Protein AF-A0A7W1LZW3-F1 (afdb_monomer)

Solvent-accessible surface area (backbone atoms only — not comparable to full-atom values): 15305 Å² total; per-residue (Å²): 140,83,90,81,88,80,92,74,74,80,67,67,74,65,64,71,73,65,79,75,77,81,84,86,81,82,88,84,88,84,83,82,86,86,91,77,93,79,87,89,79,96,73,80,98,74,78,74,63,64,59,56,55,51,49,52,51,50,55,50,52,51,52,52,51,51,38,53,50,48,37,59,55,31,70,75,45,87,52,31,47,63,23,13,51,48,15,29,54,31,14,61,71,34,38,92,80,39,50,71,60,16,56,53,33,36,54,51,14,44,56,29,11,58,51,30,34,54,55,47,40,73,76,39,87,89,52,90,61,51,65,47,43,51,56,36,39,55,55,40,19,67,74,36,52,71,58,22,50,52,52,51,50,52,53,52,50,54,52,48,60,50,43,72,73,68,59,98,75,77,85,77,76,86,52,98,58,57,72,67,53,71,68,56,44,51,43,44,53,52,19,50,53,29,43,77,70,68,32,50,68,40,16,49,58,55,41,51,69,53,38,81,79,45,77,31,72,68,59,49,54,47,37,57,58,39,34,79,81,34,47,70,60,21,54,50,54,51,51,52,33,53,55,43,50,73,69,41,91,78,57,49,72,69,55,60,75,73,108

Sequence (259 aa):
MNQSPRSKRSILLLALAALFFLLALAPHHLAAQQQQRGRNGTAQRRPAMGNKDAEKKARRAEAIALLRETAARARSFDDLFYRARIQALAADALWSYDEADARSIFRRAWEAATASDKAEQEEVVGTTITEARDEVLVKAAARDTRMGEVFLKDLLAAEVDEEESASQTQRARPTPWRSLGAADAERLNFAYDLLKNNESNSAAQMASPLVNRGVSADLIAFIIRLREQNPAAADKLYSLLLAQARTDLSADANSVLLL

pLDDT: mean 77.76, std 20.16, range [38.66, 98.38]

Mean predicted aligned error: 14.49 Å

Nearest PDB structures (foldseek):
  2d2s-assembly1_A  TM=2.787E-01  e=1.356E+00  Saccharomyces cerevisiae
  5grs-assembly1_G  TM=2.998E-01  e=3.101E+00  Schizosaccharomyces pombe 972h-
  6lyr-assembly1_D  TM=2.307E-01  e=2.954E+00  Escherichia coli K-12
  6yue-assembly1_A-2  TM=2.304E-01  e=9.500E+00  Escherichia coli K-12

Radius of gyration: 28.48 Å; Cα contacts (8 Å, |Δi|>4): 209; chains: 1; bounding box: 81×33×94 Å

Secondary structure (DSSP, 8-state):
--------SSSSSSSSSSSSSSSS-----------------------SHHHHHHHHHHHHHHHHHHHHHHHHHHTT-S-HHHHHHHHHHHHHHHTTT-HHHHHHHHHHHHHHHHHHHHHHHHHSTT----HHHHHHHHHHHHH-HHHHHHHHHHHHHHHHHHHHHH-S-------SS-PPPHHHHHHHHHHHHHHHTT-HHHHHHHHGGGGGG---HHHHHHHHHHHHH-HHHHHHHHHHHHHHHHH-TT--HHHHHT-

Structure (mmCIF, N/CA/C/O backbone):
data_AF-A0A7W1LZW3-F1
#
_entry.id   AF-A0A7W1LZW3-F1
#
loop_
_atom_site.group_PDB
_atom_site.id
_atom_site.type_symbol
_atom_site.label_atom_id
_atom_site.label_alt_id
_atom_site.label_comp_id
_atom_site.label_asym_id
_atom_site.label_entity_id
_atom_site.label_seq_id
_atom_site.pdbx_PDB_ins_code
_atom_site.Cartn_x
_atom_site.Cartn_y
_atom_site.Cartn_z
_atom_site.occupancy
_atom_site.B_iso_or_equiv
_atom_site.auth_seq_id
_atom_site.auth_comp_id
_atom_site.auth_asym_id
_atom_site.auth_atom_id
_atom_site.pdbx_PDB_model_num
ATOM 1 N N . MET A 1 1 ? -53.307 23.381 -18.332 1.00 38.66 1 MET A N 1
ATOM 2 C CA . MET A 1 1 ? -52.950 21.966 -18.593 1.00 38.66 1 MET A CA 1
ATOM 3 C C . MET A 1 1 ? -51.452 21.949 -18.863 1.00 38.66 1 MET A C 1
ATOM 5 O O . MET A 1 1 ? -51.049 22.682 -19.745 1.00 38.66 1 MET A O 1
ATOM 9 N N . ASN A 1 2 ? -50.539 21.302 -18.145 1.00 40.88 2 ASN A N 1
ATOM 10 C CA . ASN A 1 2 ? -50.560 20.379 -17.013 1.00 40.88 2 ASN A CA 1
ATOM 11 C C . ASN A 1 2 ? -49.311 20.691 -16.167 1.00 40.88 2 ASN A C 1
ATOM 13 O O . ASN A 1 2 ? -48.213 20.764 -16.711 1.00 40.88 2 ASN A O 1
ATOM 17 N N . GLN A 1 3 ? -49.479 20.877 -14.856 1.00 40.00 3 GLN A N 1
ATOM 18 C CA . GLN A 1 3 ? -48.372 20.897 -13.895 1.00 40.00 3 GLN A CA 1
ATOM 19 C C . GLN A 1 3 ? -48.036 19.453 -13.497 1.00 40.00 3 GLN A C 1
ATOM 21 O O . GLN A 1 3 ? -48.950 18.663 -13.265 1.00 40.00 3 GLN A O 1
ATOM 26 N N . SER A 1 4 ? -46.744 19.128 -13.395 1.00 46.19 4 SER A N 1
ATOM 27 C CA . SER A 1 4 ? -46.234 17.844 -12.887 1.00 46.19 4 SER A CA 1
ATOM 28 C C . SER A 1 4 ? -45.539 18.044 -11.518 1.00 46.19 4 SER A C 1
ATOM 30 O O . SER A 1 4 ? -44.991 19.125 -11.281 1.00 46.19 4 SER A O 1
ATOM 32 N N . PRO A 1 5 ? -45.599 17.066 -10.588 1.00 53.81 5 PRO A N 1
ATOM 33 C CA . PRO A 1 5 ? -45.414 17.250 -9.141 1.00 53.81 5 PRO A CA 1
ATOM 34 C C . PRO A 1 5 ? -43.937 17.166 -8.704 1.00 53.81 5 PRO A C 1
ATOM 36 O O . PRO A 1 5 ? -43.187 16.308 -9.150 1.00 53.81 5 PRO A O 1
ATOM 39 N N . ARG A 1 6 ? -43.437 18.113 -7.903 1.00 42.97 6 ARG A N 1
ATOM 40 C CA . ARG A 1 6 ? -43.490 18.180 -6.423 1.00 42.97 6 ARG A CA 1
ATOM 41 C C . ARG A 1 6 ? -42.742 17.068 -5.662 1.00 42.97 6 ARG A C 1
ATOM 43 O O . ARG A 1 6 ? -43.271 16.005 -5.360 1.00 42.97 6 ARG A O 1
ATOM 50 N N . SER A 1 7 ? -41.539 17.444 -5.220 1.00 56.06 7 SER A N 1
ATOM 51 C CA . SER A 1 7 ? -41.224 17.665 -3.795 1.00 56.06 7 SER A CA 1
ATOM 52 C C . SER A 1 7 ? -41.550 16.528 -2.813 1.00 56.06 7 SER A C 1
ATOM 54 O O . SER A 1 7 ? -42.484 16.638 -2.018 1.00 56.06 7 SER A O 1
ATOM 56 N N . LYS A 1 8 ? -40.732 15.469 -2.783 1.00 49.47 8 LYS A N 1
ATOM 57 C CA . LYS A 1 8 ? -40.745 14.515 -1.650 1.00 49.47 8 LYS A CA 1
ATOM 58 C C . LYS A 1 8 ? -39.381 14.098 -1.094 1.00 49.47 8 LYS A C 1
ATOM 60 O O . LYS A 1 8 ? -39.352 13.394 -0.095 1.00 49.47 8 LYS A O 1
ATOM 65 N N . ARG A 1 9 ? -38.252 14.546 -1.656 1.00 49.59 9 ARG A N 1
ATOM 66 C CA . ARG A 1 9 ? -36.922 14.122 -1.163 1.00 49.59 9 ARG A CA 1
ATOM 67 C C . ARG A 1 9 ? -36.263 15.094 -0.177 1.00 49.59 9 ARG A C 1
ATOM 69 O O . ARG A 1 9 ? -35.470 14.666 0.648 1.00 49.59 9 ARG A O 1
ATOM 76 N N . SER A 1 10 ? -36.668 16.363 -0.159 1.00 49.31 10 SER A N 1
ATOM 77 C CA . SER A 1 10 ? -36.056 17.386 0.711 1.00 49.31 10 SER A CA 1
ATOM 78 C C . SER A 1 10 ? -36.678 17.499 2.111 1.00 49.31 10 SER A C 1
ATOM 80 O O . SER A 1 10 ? -36.188 18.270 2.925 1.00 49.31 10 SER A O 1
ATOM 82 N N . ILE A 1 11 ? -37.743 16.743 2.411 1.00 48.91 11 ILE A N 1
ATOM 83 C CA . ILE A 1 11 ? -38.440 16.789 3.715 1.00 48.91 11 ILE A CA 1
ATOM 84 C C . ILE A 1 11 ? -37.996 15.640 4.645 1.00 48.91 11 ILE A C 1
ATOM 86 O O . ILE A 1 11 ? -38.184 15.717 5.854 1.00 48.91 11 ILE A O 1
ATOM 90 N N . LEU A 1 12 ? -37.311 14.614 4.126 1.00 46.53 12 LEU A N 1
ATOM 91 C CA . LEU A 1 12 ? -36.772 13.514 4.943 1.00 46.53 12 LEU A CA 1
ATOM 92 C C . LEU A 1 12 ? -35.409 13.825 5.589 1.00 46.53 12 LEU A C 1
ATOM 94 O O . LEU A 1 12 ? -35.048 13.187 6.572 1.00 46.53 12 LEU A O 1
ATOM 98 N N . LEU A 1 13 ? -34.689 14.846 5.113 1.00 44.62 13 LEU A N 1
ATOM 99 C CA . LEU A 1 13 ? -33.387 15.257 5.663 1.00 44.62 13 LEU A CA 1
ATOM 100 C C . LEU A 1 13 ? -33.478 16.285 6.807 1.00 44.62 13 LEU A C 1
ATOM 102 O O . LEU A 1 13 ? -32.468 16.594 7.427 1.00 44.62 13 LEU A O 1
ATOM 106 N N . LEU A 1 14 ? -34.678 16.776 7.139 1.00 46.78 14 LEU A N 1
ATOM 107 C CA . LEU A 1 14 ? -34.893 17.744 8.228 1.00 46.78 14 LEU A CA 1
ATOM 108 C C . LEU A 1 14 ? -35.517 17.133 9.496 1.00 46.78 14 LEU A C 1
ATOM 110 O O . LEU A 1 14 ? -35.612 17.811 10.514 1.00 46.78 14 LEU A O 1
ATOM 114 N N . ALA A 1 15 ? -35.893 15.849 9.470 1.00 46.28 15 ALA A N 1
ATOM 115 C CA . ALA A 1 15 ? -36.520 15.161 10.604 1.00 46.28 15 ALA A CA 1
ATOM 116 C C . ALA A 1 15 ? -35.540 14.352 11.479 1.00 46.28 15 ALA A C 1
ATOM 118 O O . ALA A 1 15 ? -35.902 13.964 12.586 1.00 46.28 15 ALA A O 1
ATOM 119 N N . LEU A 1 16 ? -34.294 14.128 11.038 1.00 44.69 16 LEU A N 1
ATOM 120 C CA . LEU A 1 16 ? -33.294 13.374 11.817 1.00 44.69 16 LEU A CA 1
ATOM 121 C C . LEU A 1 16 ? -32.343 14.267 12.637 1.00 44.69 16 LEU A C 1
ATOM 123 O O . LEU A 1 16 ? -31.689 13.788 13.557 1.00 44.69 16 LEU A O 1
ATOM 127 N N . ALA A 1 17 ? -32.321 15.577 12.370 1.00 43.84 17 ALA A N 1
ATOM 128 C CA . ALA A 1 17 ? -31.545 16.562 13.133 1.00 43.84 17 ALA A CA 1
ATOM 129 C C . ALA A 1 17 ? -32.281 17.101 14.382 1.00 43.84 17 ALA A C 1
ATOM 131 O O . ALA A 1 17 ? -31.680 17.789 15.203 1.00 43.84 17 ALA A O 1
ATOM 132 N N . ALA A 1 18 ? -33.565 16.766 14.566 1.00 45.50 18 ALA A N 1
ATOM 133 C CA . ALA A 1 18 ? -34.377 17.209 15.706 1.00 45.50 18 ALA A CA 1
ATOM 134 C C . ALA A 1 18 ? -34.427 16.201 16.878 1.00 45.50 18 ALA A C 1
ATOM 136 O O . ALA A 1 18 ? -34.923 16.539 17.949 1.00 45.50 18 ALA A O 1
ATOM 137 N N . LEU A 1 19 ? -33.867 14.992 16.721 1.00 42.94 19 LEU A N 1
ATOM 138 C CA . LEU A 1 19 ? -33.796 13.974 17.786 1.00 42.94 19 LEU A CA 1
ATOM 139 C C . LEU A 1 19 ? -32.443 13.960 18.527 1.00 42.94 19 LEU A C 1
ATOM 141 O O . LEU A 1 19 ? -32.138 13.018 19.248 1.00 42.94 19 LEU A O 1
ATOM 145 N N . PHE A 1 20 ? -31.626 15.005 18.365 1.00 45.97 20 PHE A N 1
ATOM 146 C CA . PHE A 1 20 ? -30.370 15.188 19.110 1.00 45.97 20 PHE A CA 1
ATOM 147 C C . PHE A 1 20 ? -30.411 16.377 20.088 1.00 45.97 20 PHE A C 1
ATOM 149 O O . PHE A 1 20 ? -29.426 16.651 20.765 1.00 45.97 20 PHE A O 1
ATOM 156 N N . PHE A 1 21 ? -31.557 17.064 20.208 1.00 43.38 21 PHE A N 1
ATOM 157 C CA . PHE A 1 21 ? -31.701 18.282 21.023 1.00 43.38 21 PHE A CA 1
ATOM 158 C C . PHE A 1 21 ? -32.604 18.130 22.266 1.00 43.38 21 PHE A C 1
ATOM 160 O O . PHE A 1 21 ? -32.945 19.121 22.903 1.00 43.38 21 PHE A O 1
ATOM 167 N N . LEU A 1 22 ? -32.990 16.907 22.652 1.00 40.59 22 LEU A N 1
ATOM 168 C CA . LEU A 1 22 ? -33.955 16.672 23.744 1.00 40.59 22 LEU A CA 1
ATOM 169 C C . LEU A 1 22 ? -33.506 15.656 24.813 1.00 40.59 22 LEU A C 1
ATOM 171 O O . LEU A 1 22 ? -34.340 15.098 25.517 1.00 40.59 22 LEU A O 1
ATOM 175 N N . LEU A 1 23 ? -32.194 15.453 24.992 1.00 42.28 23 LEU A N 1
ATOM 176 C CA . LEU A 1 23 ? -31.644 14.656 26.107 1.00 42.28 23 LEU A CA 1
ATOM 177 C C . LEU A 1 23 ? -30.582 15.398 26.944 1.00 42.28 23 LEU A C 1
ATOM 179 O O . LEU A 1 23 ? -29.699 14.784 27.533 1.00 42.28 23 LEU A O 1
ATOM 183 N N . ALA A 1 24 ? -30.676 16.729 27.022 1.00 43.78 24 ALA A N 1
ATOM 184 C CA . ALA A 1 24 ? -29.769 17.572 27.810 1.00 43.78 24 ALA A CA 1
ATOM 185 C C . ALA A 1 24 ? -30.465 18.342 28.952 1.00 43.78 24 ALA A C 1
ATOM 187 O O . ALA A 1 24 ? -30.006 19.411 29.344 1.00 43.78 24 ALA A O 1
ATOM 188 N N . LEU A 1 25 ? -31.564 17.815 29.508 1.00 49.41 25 LEU A N 1
ATOM 189 C CA . LEU A 1 25 ? -32.158 18.334 30.745 1.00 49.41 25 LEU A CA 1
ATOM 190 C C . LEU A 1 25 ? -32.663 17.201 31.650 1.00 49.41 25 LEU A C 1
ATOM 192 O O . LEU A 1 25 ? -33.794 16.749 31.517 1.00 49.41 25 LEU A O 1
ATOM 196 N N . ALA A 1 26 ? -31.844 16.810 32.628 1.00 42.31 26 ALA A N 1
ATOM 197 C CA . ALA A 1 26 ? -32.331 16.338 33.924 1.00 42.31 26 ALA A CA 1
ATOM 198 C C . ALA A 1 26 ? -31.266 16.595 35.016 1.00 42.31 26 ALA A C 1
ATOM 200 O O . ALA A 1 26 ? -30.162 16.053 34.932 1.00 42.31 26 ALA A O 1
ATOM 201 N N . PRO A 1 27 ? -31.567 17.422 36.036 1.00 50.91 27 PRO A N 1
ATOM 202 C CA . PRO A 1 27 ? -30.693 17.687 37.171 1.00 50.91 27 PRO A CA 1
ATOM 203 C C . PRO A 1 27 ? -30.993 16.701 38.307 1.00 50.91 27 PRO A C 1
ATOM 205 O O . PRO A 1 27 ? -32.137 16.600 38.745 1.00 50.91 27 PRO A O 1
ATOM 208 N N . HIS A 1 28 ? -29.986 16.012 38.846 1.00 49.84 28 HIS A N 1
ATOM 209 C CA . HIS A 1 28 ? -30.104 15.291 40.121 1.00 49.84 28 HIS A CA 1
ATOM 210 C C . HIS A 1 28 ? -29.083 15.837 41.123 1.00 49.84 28 HIS A C 1
ATOM 212 O O . HIS A 1 28 ? -28.011 15.283 41.348 1.00 49.84 28 HIS A O 1
ATOM 218 N N . HIS A 1 29 ? -29.456 16.966 41.728 1.00 46.16 29 HIS A N 1
ATOM 219 C CA . HIS A 1 29 ? -29.037 17.330 43.076 1.00 46.16 29 HIS A CA 1
ATOM 220 C C . HIS A 1 29 ? -29.855 16.498 44.067 1.00 46.16 29 HIS A C 1
ATOM 222 O O . HIS A 1 29 ? -31.069 16.660 44.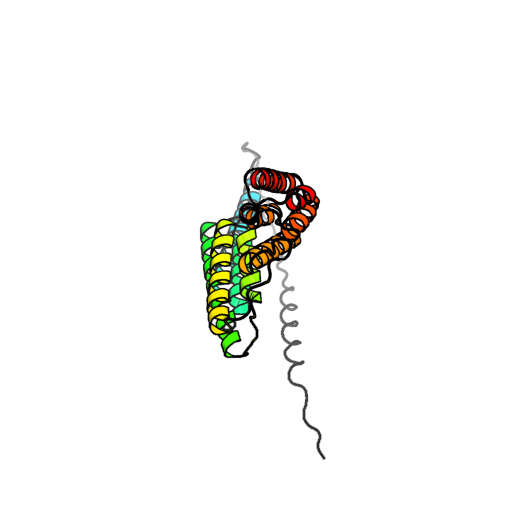082 1.00 46.16 29 HIS A O 1
ATOM 228 N N . LEU A 1 30 ? -29.211 15.658 44.886 1.00 44.22 30 LEU A N 1
ATOM 229 C CA . LEU A 1 30 ? -29.566 15.369 46.291 1.00 44.22 30 LEU A CA 1
ATOM 230 C C . LEU A 1 30 ? -28.736 14.187 46.814 1.00 44.22 30 LEU A C 1
ATOM 232 O O . LEU A 1 30 ? -29.075 13.029 46.607 1.00 44.22 30 LEU A O 1
ATOM 236 N N . ALA A 1 31 ? -27.674 14.494 47.554 1.00 47.22 31 ALA A N 1
ATOM 237 C CA . ALA A 1 31 ? -27.217 13.664 48.666 1.00 47.22 31 ALA A CA 1
ATOM 238 C C . ALA A 1 31 ? -26.450 14.566 49.636 1.00 47.22 31 ALA A C 1
ATOM 240 O O . ALA A 1 31 ? -25.283 14.902 49.440 1.00 47.22 31 ALA A O 1
ATOM 241 N N . ALA A 1 32 ? -27.173 15.023 50.654 1.00 46.88 32 ALA A N 1
ATOM 242 C CA . ALA A 1 32 ? -26.625 15.711 51.802 1.00 46.88 32 ALA A CA 1
ATOM 243 C C . ALA A 1 32 ? -25.920 14.713 52.739 1.00 46.88 32 ALA A C 1
ATOM 245 O O . ALA A 1 32 ? -26.427 13.630 53.003 1.00 46.88 32 ALA A O 1
ATOM 246 N N . GLN A 1 33 ? -24.787 15.167 53.278 1.00 50.44 33 GLN A N 1
ATOM 247 C CA . GLN A 1 33 ? -24.375 15.002 54.672 1.00 50.44 33 GLN A CA 1
ATOM 248 C C . GLN A 1 33 ? -24.164 13.575 55.213 1.00 50.44 33 GLN A C 1
ATOM 250 O O . GLN A 1 33 ? -25.058 12.979 55.800 1.00 50.44 33 GLN A O 1
ATOM 255 N N . GLN A 1 34 ? -22.894 13.158 55.287 1.00 52.84 34 GLN A N 1
ATOM 256 C CA . GLN A 1 34 ? -22.404 12.650 56.570 1.00 52.84 34 GLN A CA 1
ATOM 257 C C . GLN A 1 34 ? -20.912 12.914 56.781 1.00 52.84 34 GLN A C 1
ATOM 259 O O . GLN A 1 34 ? -20.024 12.401 56.110 1.00 52.84 34 GLN A O 1
ATOM 264 N N . GLN A 1 35 ? -20.675 13.770 57.764 1.00 54.00 35 GLN A N 1
ATOM 265 C CA . GLN A 1 35 ? -19.401 14.106 58.358 1.00 54.00 35 GLN A CA 1
ATOM 266 C C . GLN A 1 35 ? -19.026 13.012 59.359 1.00 54.00 35 GLN A C 1
ATOM 268 O O . GLN A 1 35 ? -19.677 12.891 60.393 1.00 54.00 35 GLN A O 1
ATOM 273 N N . GLN A 1 36 ? -17.942 12.278 59.114 1.00 51.84 36 GLN A N 1
ATOM 274 C CA . GLN A 1 36 ? -17.197 11.628 60.190 1.00 51.84 36 GLN A CA 1
ATOM 275 C C . GLN A 1 36 ? -15.700 11.887 60.031 1.00 51.84 36 GLN A C 1
ATOM 277 O O . GLN A 1 36 ? -15.011 11.356 59.165 1.00 51.84 36 GLN A O 1
ATOM 282 N N . ARG A 1 37 ? -15.217 12.756 60.924 1.00 48.88 37 ARG A N 1
ATOM 283 C CA . ARG A 1 37 ? -13.819 12.853 61.328 1.00 48.88 37 ARG A CA 1
ATOM 284 C C . ARG A 1 37 ? -13.407 11.518 61.951 1.00 48.88 37 ARG A C 1
ATOM 286 O O . ARG A 1 37 ? -13.931 11.151 62.996 1.00 48.88 37 ARG A O 1
ATOM 293 N N . GLY A 1 38 ? -12.415 10.866 61.359 1.00 46.59 38 GLY A N 1
ATOM 294 C CA . GLY A 1 38 ? -11.644 9.784 61.963 1.00 46.59 38 GLY A CA 1
ATOM 295 C C . GLY A 1 38 ? -10.195 9.930 61.519 1.00 46.59 38 GLY A C 1
ATOM 296 O O . GLY A 1 38 ? -9.886 9.821 60.338 1.00 46.59 38 GLY A O 1
ATOM 297 N N . ARG A 1 39 ? -9.329 10.299 62.460 1.00 53.97 39 ARG A N 1
ATOM 298 C CA . ARG A 1 39 ? -7.913 10.624 62.274 1.00 53.97 39 ARG A CA 1
ATOM 299 C C . ARG A 1 39 ? -7.079 9.372 62.581 1.00 53.97 39 ARG A C 1
ATOM 301 O O . ARG A 1 39 ? -7.391 8.678 63.540 1.00 53.97 39 ARG A O 1
ATOM 308 N N . ASN A 1 40 ? -5.974 9.226 61.846 1.00 48.25 40 ASN A N 1
ATOM 309 C CA . ASN A 1 40 ? -4.789 8.377 62.072 1.00 48.25 40 ASN A CA 1
ATOM 310 C C . ASN A 1 40 ? -4.727 7.038 61.318 1.00 48.25 40 ASN A C 1
ATOM 312 O O . ASN A 1 40 ? -5.475 6.107 61.579 1.00 48.25 40 ASN A O 1
ATOM 316 N N . GLY A 1 41 ? -3.730 6.952 60.432 1.00 48.12 41 GLY A N 1
ATOM 317 C CA . GLY A 1 41 ? -3.318 5.739 59.732 1.00 48.12 41 GLY A CA 1
ATOM 318 C C . GLY A 1 41 ? -2.423 6.080 58.544 1.00 48.12 41 GLY A C 1
ATOM 319 O O . GLY A 1 41 ? -2.899 6.271 57.432 1.00 48.12 41 GLY A O 1
ATOM 320 N N . THR A 1 42 ? -1.125 6.233 58.791 1.00 56.41 42 THR A N 1
ATOM 321 C CA . THR A 1 42 ? -0.067 6.383 57.783 1.00 56.41 42 THR A CA 1
ATOM 322 C C . THR A 1 42 ? -0.078 5.228 56.776 1.00 56.41 42 THR A C 1
ATOM 324 O O . THR A 1 42 ? 0.242 4.106 57.156 1.00 56.41 42 THR A O 1
ATOM 327 N N . ALA A 1 43 ? -0.371 5.502 55.501 1.00 53.50 43 ALA A N 1
ATOM 328 C CA . ALA A 1 43 ? -0.007 4.638 54.375 1.00 53.50 43 ALA A CA 1
ATOM 329 C C . ALA A 1 43 ? -0.032 5.411 53.042 1.00 53.50 43 ALA A C 1
ATOM 331 O O . ALA A 1 43 ? -1.005 6.085 52.711 1.00 53.50 43 ALA A O 1
ATOM 332 N N . GLN A 1 44 ? 1.076 5.310 52.305 1.00 60.19 44 GLN A N 1
ATOM 333 C CA . GLN A 1 44 ? 1.251 5.524 50.864 1.00 60.19 44 GLN A CA 1
ATOM 334 C C . GLN A 1 44 ? 0.293 6.497 50.137 1.00 60.19 44 GLN A C 1
ATOM 336 O O . GLN A 1 44 ? -0.712 6.119 49.535 1.00 60.19 44 GLN A O 1
ATOM 341 N N . ARG A 1 45 ? 0.720 7.757 49.994 1.00 53.97 45 ARG A N 1
ATOM 342 C CA . ARG A 1 45 ? 0.263 8.617 48.890 1.00 53.97 45 ARG A CA 1
ATOM 343 C C . ARG A 1 45 ? 0.956 8.196 47.588 1.00 53.97 45 ARG A C 1
ATOM 345 O O . ARG A 1 45 ? 1.974 8.760 47.208 1.00 53.97 45 ARG A O 1
ATOM 352 N N . ARG A 1 46 ? 0.389 7.205 46.901 1.00 65.31 46 ARG A N 1
ATOM 353 C CA . ARG A 1 46 ? 0.458 7.025 45.436 1.00 65.31 46 ARG A CA 1
ATOM 354 C C . ARG A 1 46 ? -0.660 6.051 45.039 1.00 65.31 46 ARG A C 1
ATOM 356 O O . ARG A 1 46 ? -0.491 4.855 45.243 1.00 65.31 46 ARG A O 1
ATOM 363 N N . PRO A 1 47 ? -1.816 6.552 44.550 1.00 52.12 47 PRO A N 1
ATOM 364 C CA . PRO A 1 47 ? -2.290 6.082 43.242 1.00 52.12 47 PRO A CA 1
ATOM 365 C C . PRO A 1 47 ? -3.212 7.107 42.538 1.00 52.12 47 PRO A C 1
ATOM 367 O O . PRO A 1 47 ? -4.427 6.962 42.533 1.00 52.12 47 PRO A O 1
ATOM 370 N N . ALA A 1 48 ? -2.664 8.160 41.924 1.00 56.47 48 ALA A N 1
ATOM 371 C CA . ALA A 1 48 ? -3.450 9.017 41.016 1.00 56.47 48 ALA A CA 1
ATOM 372 C C . ALA A 1 48 ? -3.122 8.769 39.530 1.00 56.47 48 ALA A C 1
ATOM 374 O O . ALA A 1 48 ? -3.959 9.017 38.667 1.00 56.47 48 ALA A O 1
ATOM 375 N N . MET A 1 49 ? -1.929 8.242 39.221 1.00 57.25 49 MET A N 1
ATOM 376 C CA . MET A 1 49 ? -1.543 7.891 37.844 1.00 57.25 49 MET A CA 1
ATOM 377 C C . MET A 1 49 ? -2.186 6.581 37.370 1.00 57.25 49 MET A C 1
ATOM 379 O O . MET A 1 49 ? -2.701 6.536 36.259 1.00 57.25 49 MET A O 1
ATOM 383 N N . GLY A 1 50 ? -2.261 5.555 38.229 1.00 64.50 50 GLY A N 1
ATOM 384 C CA . GLY A 1 50 ? -2.764 4.230 37.837 1.00 64.50 50 GLY A CA 1
ATOM 385 C C . GLY A 1 50 ? -4.218 4.213 37.350 1.00 64.50 50 GLY A C 1
ATOM 386 O O . GLY A 1 50 ? -4.550 3.432 36.465 1.00 64.50 50 GLY A O 1
ATOM 387 N N . ASN A 1 51 ? -5.072 5.108 37.861 1.00 76.69 51 ASN A N 1
ATOM 388 C CA . ASN A 1 51 ? -6.471 5.182 37.430 1.00 76.69 51 ASN A CA 1
ATOM 389 C C . ASN A 1 51 ? -6.610 5.793 36.020 1.00 76.69 51 ASN A C 1
ATOM 391 O O . ASN A 1 51 ? -7.368 5.295 35.195 1.00 76.69 51 ASN A O 1
ATOM 395 N N . LYS A 1 52 ? -5.808 6.821 35.699 1.00 84.50 52 LYS A N 1
ATOM 396 C CA . LYS A 1 52 ? -5.832 7.464 34.373 1.00 84.50 52 LYS A CA 1
ATOM 397 C C . LYS A 1 52 ? -5.302 6.547 33.273 1.00 84.50 52 LYS A C 1
ATOM 399 O O . LYS A 1 52 ? -5.830 6.557 32.164 1.00 84.50 52 LYS A O 1
ATOM 404 N N . ASP A 1 53 ? -4.273 5.757 33.564 1.00 88.19 53 ASP A N 1
ATOM 405 C CA . ASP A 1 53 ? -3.718 4.816 32.587 1.00 88.19 53 ASP A CA 1
ATOM 406 C C . ASP A 1 53 ? -4.654 3.619 32.360 1.00 88.19 53 ASP A C 1
ATOM 408 O O . ASP A 1 53 ? -4.835 3.187 31.219 1.00 88.19 53 ASP A O 1
ATOM 412 N N . ALA A 1 54 ? -5.319 3.137 33.416 1.00 89.50 54 ALA A N 1
ATOM 413 C CA . ALA A 1 54 ? -6.355 2.112 33.304 1.00 89.50 54 ALA A CA 1
ATOM 414 C C . ALA A 1 54 ? -7.552 2.595 32.468 1.00 89.50 54 ALA A C 1
ATOM 416 O O . ALA A 1 54 ? -7.999 1.886 31.567 1.00 89.50 54 ALA A O 1
ATOM 417 N N . GLU A 1 55 ? -8.016 3.823 32.700 1.00 92.62 55 GLU A N 1
ATOM 418 C CA . GLU A 1 55 ? -9.105 4.430 31.933 1.00 92.62 55 GLU A CA 1
ATOM 419 C C . GLU A 1 55 ? -8.740 4.598 30.450 1.00 92.62 55 GLU A C 1
ATOM 421 O O . GLU A 1 55 ? -9.512 4.220 29.568 1.00 92.62 55 GLU A O 1
ATOM 426 N N . LYS A 1 56 ? -7.532 5.093 30.144 1.00 93.12 56 LYS A N 1
ATOM 427 C CA . LYS A 1 56 ? -7.038 5.185 28.759 1.00 93.12 56 LYS A CA 1
ATOM 428 C C . LYS A 1 56 ? -6.976 3.818 28.080 1.00 93.12 56 LYS A C 1
ATOM 430 O O . LYS A 1 56 ? -7.340 3.702 26.911 1.00 93.12 56 LYS A O 1
ATOM 435 N N . LYS A 1 57 ? -6.528 2.783 28.798 1.00 92.62 57 LYS A N 1
ATOM 436 C CA . LYS A 1 57 ? -6.479 1.411 28.278 1.00 92.62 57 LYS A CA 1
ATOM 437 C C . LYS A 1 57 ? -7.882 0.873 27.985 1.00 92.62 57 LYS A C 1
ATOM 439 O O . LYS A 1 57 ? -8.071 0.272 26.932 1.00 92.62 57 LYS A O 1
ATOM 444 N N . ALA A 1 58 ? -8.851 1.126 28.866 1.00 93.88 58 ALA A N 1
ATOM 445 C CA . ALA A 1 58 ? -10.243 0.731 28.663 1.00 93.88 58 ALA A CA 1
ATOM 446 C C . ALA A 1 58 ? -10.852 1.414 27.428 1.00 93.88 58 ALA A C 1
ATOM 448 O O . ALA A 1 58 ? -11.348 0.726 26.540 1.00 93.88 58 ALA A O 1
ATOM 449 N N . ARG A 1 59 ? -10.697 2.740 27.302 1.00 94.50 59 ARG A N 1
ATOM 450 C CA . ARG A 1 59 ? -11.165 3.500 26.127 1.00 94.50 59 ARG A CA 1
ATOM 451 C C . ARG A 1 59 ? -10.533 3.008 24.821 1.00 94.50 59 ARG A C 1
ATOM 453 O O . ARG A 1 59 ? -11.199 2.922 23.796 1.00 94.50 59 ARG A O 1
ATOM 460 N N . ARG A 1 60 ? -9.241 2.659 24.845 1.00 94.69 60 ARG A N 1
ATOM 461 C CA . ARG A 1 60 ? -8.536 2.101 23.677 1.00 94.69 60 ARG A CA 1
ATOM 462 C C . ARG A 1 60 ? -9.086 0.728 23.290 1.00 94.69 60 ARG A C 1
ATOM 464 O O . ARG A 1 60 ? -9.280 0.473 22.109 1.00 94.69 60 ARG A O 1
ATOM 471 N N . ALA A 1 61 ? -9.336 -0.141 24.269 1.00 95.88 61 ALA A N 1
ATOM 472 C CA . ALA A 1 61 ? -9.920 -1.456 24.021 1.00 95.88 61 ALA A CA 1
ATOM 473 C C . ALA A 1 61 ? -11.331 -1.346 23.419 1.00 95.88 61 ALA A C 1
ATOM 475 O O . ALA A 1 61 ? -11.647 -2.065 22.474 1.00 95.88 61 ALA A O 1
ATOM 476 N N . GLU A 1 62 ? -12.137 -0.406 23.914 1.00 97.12 62 GLU A N 1
ATOM 477 C CA . GLU A 1 62 ? -13.464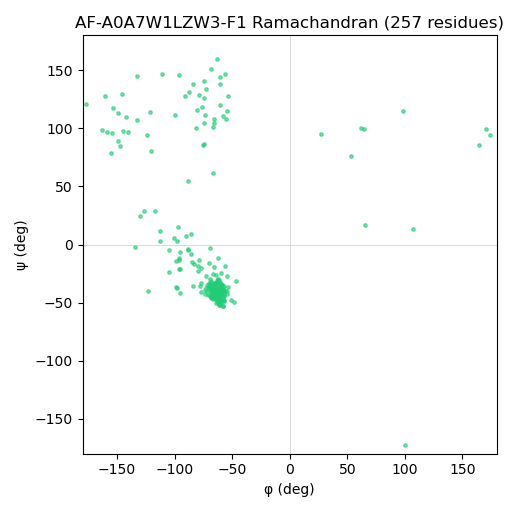 -0.098 23.376 1.00 97.12 62 GLU A CA 1
ATOM 478 C C . GLU A 1 62 ? -13.394 0.405 21.926 1.00 97.12 62 GLU A C 1
ATOM 480 O O . GLU A 1 62 ? -14.085 -0.124 21.059 1.00 97.12 62 GLU A O 1
ATOM 485 N N . ALA A 1 63 ? -12.498 1.350 21.624 1.00 96.88 63 ALA A N 1
ATOM 486 C CA . ALA A 1 63 ? -12.309 1.849 20.261 1.00 96.88 63 ALA A CA 1
ATOM 487 C C . ALA A 1 63 ? -11.872 0.742 19.282 1.00 96.88 63 ALA A C 1
ATOM 489 O O . ALA A 1 63 ? -12.379 0.667 18.165 1.00 96.88 63 ALA A O 1
ATOM 490 N N . ILE A 1 64 ? -10.970 -0.152 19.702 1.00 97.56 64 ILE A N 1
ATOM 491 C CA . ILE A 1 64 ? -10.550 -1.311 18.896 1.00 97.56 64 ILE A CA 1
ATOM 492 C C . ILE A 1 64 ? -11.736 -2.249 18.638 1.00 97.56 64 ILE A C 1
ATOM 494 O O . ILE A 1 64 ? -11.916 -2.718 17.514 1.00 97.56 64 ILE A O 1
ATOM 498 N N . ALA A 1 65 ? -12.561 -2.515 19.655 1.00 97.62 65 ALA A N 1
ATOM 499 C CA . ALA A 1 65 ? -13.760 -3.334 19.497 1.00 97.62 65 ALA A CA 1
ATOM 500 C C . ALA A 1 65 ? -14.746 -2.703 18.501 1.00 97.62 65 ALA A C 1
ATOM 502 O O . ALA A 1 65 ? -15.249 -3.402 17.621 1.00 97.62 65 ALA A O 1
ATOM 503 N N . LEU A 1 66 ? -14.942 -1.383 18.573 1.00 97.94 66 LEU A N 1
ATOM 504 C CA . LEU A 1 66 ? -15.803 -0.646 17.651 1.00 97.94 66 LEU A CA 1
ATOM 505 C C . LEU A 1 66 ? -15.284 -0.688 16.205 1.00 97.94 66 LEU A C 1
ATOM 507 O O . LEU A 1 66 ? -16.073 -0.864 15.277 1.00 97.94 66 LEU A O 1
ATOM 511 N N . LEU A 1 67 ? -13.970 -0.570 15.990 1.00 97.69 67 LEU A N 1
ATOM 512 C CA . LEU A 1 67 ? -13.369 -0.686 14.653 1.00 97.69 67 LEU A CA 1
ATOM 513 C C . LEU A 1 67 ? -13.575 -2.084 14.057 1.00 97.69 67 LEU A C 1
ATOM 515 O O . LEU A 1 67 ? -13.969 -2.208 12.897 1.00 97.69 67 LEU A O 1
ATOM 519 N N . ARG A 1 68 ? -13.377 -3.136 14.860 1.00 98.12 68 ARG A N 1
ATOM 520 C CA . ARG A 1 68 ? -13.637 -4.524 14.444 1.00 98.12 68 ARG A CA 1
ATOM 521 C C . ARG A 1 68 ? -15.103 -4.751 14.111 1.00 98.12 68 ARG A C 1
ATOM 523 O O . ARG A 1 68 ? -15.418 -5.367 13.094 1.00 98.12 68 ARG A O 1
ATOM 530 N N . GLU A 1 69 ? -16.001 -4.239 14.944 1.00 98.00 69 GLU A N 1
ATOM 531 C CA . GLU A 1 69 ? -17.436 -4.309 14.697 1.00 98.00 69 GLU A CA 1
ATOM 532 C C . GLU A 1 69 ? -17.822 -3.560 13.417 1.00 98.00 69 GLU A C 1
ATOM 534 O O . GLU A 1 69 ? -18.583 -4.084 12.607 1.00 98.00 69 GLU A O 1
ATOM 539 N N . THR A 1 70 ? -17.252 -2.378 13.187 1.00 98.00 70 THR A N 1
ATOM 540 C CA . THR A 1 70 ? -17.490 -1.587 11.972 1.00 98.00 70 THR A CA 1
ATOM 541 C C . THR A 1 70 ? -17.037 -2.351 10.728 1.00 98.00 70 THR A C 1
ATOM 543 O O . THR A 1 70 ? -17.821 -2.511 9.794 1.00 98.00 70 THR A O 1
ATOM 546 N N . ALA A 1 71 ? -15.825 -2.918 10.739 1.00 97.25 71 ALA A N 1
ATOM 547 C CA . ALA A 1 71 ? -15.334 -3.771 9.654 1.00 97.25 71 ALA A CA 1
ATOM 548 C C . ALA A 1 71 ? -16.215 -5.016 9.443 1.00 97.25 71 ALA A C 1
ATOM 550 O O . ALA A 1 71 ? -16.429 -5.463 8.312 1.00 97.25 71 ALA A O 1
ATOM 551 N N . ALA A 1 72 ? -16.742 -5.587 10.531 1.00 97.50 72 ALA A N 1
ATOM 552 C CA . ALA A 1 72 ? -17.628 -6.738 10.479 1.00 97.50 72 ALA A CA 1
ATOM 553 C C . ALA A 1 72 ? -18.996 -6.395 9.876 1.00 97.50 72 ALA A C 1
ATOM 555 O O . ALA A 1 72 ? -19.471 -7.182 9.057 1.00 97.50 72 ALA A O 1
ATOM 556 N N . ARG A 1 73 ? -19.591 -5.255 10.254 1.00 97.44 73 ARG A N 1
ATOM 557 C CA . ARG A 1 73 ? -20.878 -4.751 9.745 1.00 97.44 73 ARG A CA 1
ATOM 558 C C . ARG A 1 73 ? -20.786 -4.295 8.292 1.00 97.44 73 ARG A C 1
ATOM 560 O O . ARG A 1 73 ? -21.701 -4.570 7.533 1.00 97.44 73 ARG A O 1
ATOM 567 N N . ALA A 1 74 ? -19.670 -3.695 7.876 1.00 97.12 74 ALA A N 1
ATOM 568 C CA . ALA A 1 74 ? -19.459 -3.292 6.483 1.00 97.12 74 ALA A CA 1
ATOM 569 C C . ALA A 1 74 ? -19.645 -4.456 5.490 1.00 97.12 74 ALA A C 1
ATOM 571 O O . ALA A 1 74 ? -20.070 -4.242 4.362 1.00 97.12 74 ALA A O 1
ATOM 572 N N . ARG A 1 75 ? -19.411 -5.709 5.916 1.00 95.50 75 ARG A N 1
ATOM 573 C CA . ARG A 1 75 ? -19.642 -6.910 5.089 1.00 95.50 75 ARG A CA 1
ATOM 574 C C . ARG A 1 75 ? -21.082 -7.082 4.616 1.00 95.50 75 ARG A C 1
ATOM 576 O O . ARG A 1 75 ? -21.288 -7.771 3.626 1.00 95.50 75 ARG A O 1
ATOM 583 N N . SER A 1 76 ? -22.058 -6.519 5.324 1.00 96.00 76 SER A N 1
ATOM 584 C CA . SER A 1 76 ? -23.468 -6.617 4.945 1.00 96.00 76 SER A CA 1
ATOM 585 C C . SER A 1 76 ? -23.919 -5.486 4.021 1.00 96.00 76 SER A C 1
ATOM 587 O O . SER A 1 76 ? -25.116 -5.338 3.816 1.00 96.00 76 SER A O 1
ATOM 589 N N . PHE A 1 77 ? -23.009 -4.636 3.539 1.00 95.38 77 PHE A N 1
ATOM 590 C CA . PHE A 1 77 ? -23.362 -3.551 2.626 1.00 95.38 77 PHE A CA 1
ATOM 591 C C . PHE A 1 77 ? -23.535 -4.114 1.225 1.00 95.38 77 PHE A C 1
ATOM 593 O O . PHE A 1 77 ? -22.638 -4.810 0.756 1.00 95.38 77 PHE A O 1
ATOM 600 N N . ASP A 1 78 ? -24.660 -3.821 0.576 1.00 93.81 78 ASP A N 1
ATOM 601 C CA . ASP A 1 78 ? -24.935 -4.275 -0.793 1.00 93.81 78 ASP A CA 1
ATOM 602 C C . ASP A 1 78 ? -23.949 -3.657 -1.792 1.00 93.81 78 ASP A C 1
ATOM 604 O O . ASP A 1 78 ? -23.470 -4.333 -2.697 1.00 93.81 78 ASP A O 1
ATOM 608 N N . ASP A 1 79 ? -23.583 -2.398 -1.556 1.00 93.25 79 ASP A N 1
ATOM 609 C CA . ASP A 1 79 ? -22.573 -1.676 -2.319 1.00 93.25 79 ASP A CA 1
ATOM 610 C C . ASP A 1 79 ? -21.158 -2.182 -1.971 1.00 93.25 79 ASP A C 1
ATOM 612 O O . ASP A 1 79 ? -20.656 -2.013 -0.847 1.00 93.25 79 ASP A O 1
ATOM 616 N N . LEU A 1 80 ? -20.534 -2.847 -2.948 1.00 94.06 80 LEU A N 1
ATOM 617 C CA . LEU A 1 80 ? -19.218 -3.473 -2.821 1.00 94.06 80 LEU A CA 1
ATOM 618 C C . LEU A 1 80 ? -18.090 -2.442 -2.702 1.00 94.06 80 LEU A C 1
ATOM 620 O O . LEU A 1 80 ? -17.154 -2.663 -1.926 1.00 94.06 80 LEU A O 1
ATOM 624 N N . PHE A 1 81 ? -18.221 -1.295 -3.369 1.00 92.38 81 PHE A N 1
ATOM 625 C CA . PHE A 1 81 ? -17.277 -0.188 -3.279 1.00 92.38 81 PHE A CA 1
ATOM 626 C C . PHE A 1 81 ? -17.209 0.338 -1.837 1.00 92.38 81 PHE A C 1
ATOM 628 O O . PHE A 1 81 ? -16.137 0.372 -1.218 1.00 92.38 81 PHE A O 1
ATOM 635 N N . TYR A 1 82 ? -18.357 0.663 -1.228 1.00 94.38 82 TYR A N 1
ATOM 636 C CA . TYR A 1 82 ? -18.378 1.134 0.164 1.00 94.38 82 TYR A CA 1
ATOM 637 C C . TYR A 1 82 ? -17.943 0.057 1.160 1.00 94.38 82 TYR A C 1
ATOM 639 O O . TYR A 1 82 ? -17.292 0.376 2.164 1.00 94.38 82 TYR A O 1
ATOM 647 N N . ARG A 1 83 ? -18.269 -1.213 0.892 1.00 96.38 83 ARG A N 1
ATOM 648 C CA . ARG A 1 83 ? -17.803 -2.351 1.695 1.00 96.38 83 ARG A CA 1
ATOM 649 C C . ARG A 1 83 ? -16.276 -2.392 1.741 1.00 96.38 83 ARG A C 1
ATOM 651 O O . ARG A 1 83 ? -15.714 -2.410 2.839 1.00 96.38 83 ARG A O 1
ATOM 658 N N . ALA A 1 84 ? -15.619 -2.372 0.581 1.00 96.69 84 ALA A N 1
ATOM 659 C CA . ALA A 1 84 ? -14.163 -2.396 0.475 1.00 96.69 84 ALA A CA 1
ATOM 660 C C . ALA A 1 84 ? -13.531 -1.194 1.187 1.00 96.69 84 ALA A C 1
ATOM 662 O O . ALA A 1 84 ? -12.653 -1.350 2.042 1.00 96.69 84 ALA A O 1
ATOM 663 N N . ARG A 1 85 ? -14.054 0.006 0.918 1.00 96.00 85 ARG A N 1
ATOM 664 C CA . ARG A 1 85 ? -13.547 1.257 1.482 1.00 96.00 85 ARG A CA 1
ATOM 665 C C . ARG A 1 85 ? -13.587 1.289 3.007 1.00 96.00 85 ARG A C 1
ATOM 667 O O . ARG A 1 85 ? -12.587 1.606 3.655 1.00 96.00 85 ARG A O 1
ATOM 674 N N . ILE A 1 86 ? -14.724 0.942 3.610 1.00 97.56 86 ILE A N 1
ATOM 675 C CA . ILE A 1 86 ? -14.873 0.972 5.074 1.00 97.56 86 ILE A CA 1
ATOM 676 C C . ILE A 1 86 ? -13.997 -0.091 5.732 1.00 97.56 86 ILE A C 1
ATOM 678 O O . ILE A 1 86 ? -13.402 0.168 6.780 1.00 97.56 86 ILE A O 1
ATOM 682 N N . GLN A 1 87 ? -13.873 -1.268 5.117 1.00 97.81 87 GLN A N 1
ATOM 683 C CA . GLN A 1 87 ? -12.968 -2.301 5.609 1.00 97.81 87 GLN A CA 1
ATOM 684 C C . GLN A 1 87 ? -11.509 -1.843 5.561 1.00 97.81 87 GLN A C 1
ATOM 686 O O . GLN A 1 87 ? -10.805 -1.996 6.557 1.00 97.81 87 GLN A O 1
ATOM 691 N N . ALA A 1 88 ? -11.065 -1.224 4.467 1.00 97.50 88 ALA A N 1
ATOM 692 C CA . ALA A 1 88 ? -9.703 -0.712 4.355 1.00 97.50 88 ALA A CA 1
ATOM 693 C C . ALA A 1 88 ? -9.409 0.401 5.372 1.00 97.50 88 ALA A C 1
ATOM 695 O O . ALA A 1 88 ? -8.349 0.395 5.994 1.00 97.50 88 ALA A O 1
ATOM 696 N N . LEU A 1 89 ? -10.357 1.315 5.610 1.00 97.12 89 LEU A N 1
ATOM 697 C CA . LEU A 1 89 ? -10.221 2.355 6.638 1.00 97.12 89 LEU A CA 1
ATOM 698 C C . LEU A 1 89 ? -10.144 1.768 8.054 1.00 97.12 89 LEU A C 1
ATOM 700 O O . LEU A 1 89 ? -9.318 2.195 8.861 1.00 97.12 89 LEU A O 1
ATOM 704 N N . ALA A 1 90 ? -10.980 0.775 8.362 1.00 97.62 90 ALA A N 1
ATOM 705 C CA . ALA A 1 90 ? -10.939 0.103 9.655 1.00 97.62 90 ALA A CA 1
ATOM 706 C C . ALA A 1 90 ? -9.628 -0.677 9.850 1.00 97.62 90 ALA A C 1
ATOM 708 O O . ALA A 1 90 ? -9.048 -0.630 10.934 1.00 97.62 90 ALA A O 1
ATOM 709 N N . ALA A 1 91 ? -9.141 -1.355 8.807 1.00 97.94 91 ALA A N 1
ATOM 710 C CA . ALA A 1 91 ? -7.867 -2.069 8.824 1.00 97.94 91 ALA A CA 1
ATOM 711 C C . ALA A 1 91 ? -6.681 -1.121 9.047 1.00 97.94 91 ALA A C 1
ATOM 713 O O . ALA A 1 91 ? -5.840 -1.381 9.906 1.00 97.94 91 ALA A O 1
ATOM 714 N N . ASP A 1 92 ? -6.652 0.000 8.324 1.00 97.31 92 ASP A N 1
ATOM 715 C CA . ASP A 1 92 ? -5.621 1.029 8.453 1.00 97.31 92 ASP A CA 1
ATOM 716 C C . ASP A 1 92 ? -5.551 1.585 9.885 1.00 97.31 92 ASP A C 1
ATOM 718 O O . ASP A 1 92 ? -4.478 1.657 10.487 1.00 97.31 92 ASP A O 1
ATOM 722 N N . ALA A 1 93 ? -6.709 1.878 10.485 1.00 97.12 93 ALA A N 1
ATOM 723 C CA . ALA A 1 93 ? -6.792 2.333 11.870 1.00 97.12 93 ALA A CA 1
ATOM 724 C C . ALA A 1 93 ? -6.390 1.249 12.891 1.00 97.12 93 ALA A C 1
ATOM 726 O O . ALA A 1 93 ? -5.831 1.572 13.943 1.00 97.12 93 ALA A O 1
ATOM 727 N N . LEU A 1 94 ? -6.666 -0.029 12.608 1.00 97.31 94 LEU A N 1
ATOM 728 C CA . LEU A 1 94 ? -6.344 -1.157 13.490 1.00 97.31 94 LEU A CA 1
ATOM 729 C C . LEU A 1 94 ? -4.866 -1.566 13.454 1.00 97.31 94 LEU A C 1
ATOM 731 O O . LEU A 1 94 ? -4.398 -2.183 14.415 1.00 97.31 94 LEU A O 1
ATOM 735 N N . TRP A 1 95 ? -4.127 -1.202 12.402 1.00 97.44 95 TRP A N 1
ATOM 736 C CA . TRP A 1 95 ? -2.770 -1.689 12.139 1.00 97.44 95 TRP A CA 1
ATOM 737 C C . TRP A 1 95 ? -1.819 -1.563 13.335 1.00 97.44 95 TRP A C 1
ATOM 739 O O . TRP A 1 95 ? -1.180 -2.531 13.735 1.00 97.44 95 TRP A O 1
ATOM 749 N N . SER A 1 96 ? -1.789 -0.391 13.974 1.00 95.56 96 SER A N 1
ATOM 750 C CA . SER A 1 96 ? -0.904 -0.086 15.112 1.00 95.56 96 SER A CA 1
ATOM 751 C C . SER A 1 96 ? -1.239 -0.843 16.408 1.00 95.56 96 SER A C 1
ATOM 753 O O . SER A 1 96 ? -0.576 -0.640 17.429 1.00 95.56 96 SER A O 1
ATOM 755 N N . TYR A 1 97 ? -2.304 -1.647 16.419 1.00 95.31 97 TYR A N 1
ATOM 756 C CA . TYR A 1 97 ? -2.806 -2.348 17.602 1.00 95.31 97 TYR A CA 1
ATOM 757 C C . TYR A 1 97 ? -2.879 -3.862 17.400 1.00 95.31 97 TYR A C 1
ATOM 759 O O . TYR A 1 97 ? -2.568 -4.605 18.328 1.00 95.31 97 TYR A O 1
ATOM 767 N N . ASP A 1 98 ? -3.301 -4.306 16.216 1.00 96.38 98 ASP A N 1
ATOM 768 C CA . ASP A 1 98 ? -3.393 -5.715 15.843 1.00 96.38 98 ASP A CA 1
ATOM 769 C C . ASP A 1 98 ? -3.150 -5.876 14.337 1.00 96.38 98 ASP A C 1
ATOM 771 O O . ASP A 1 98 ? -4.072 -5.836 13.520 1.00 96.38 98 ASP A O 1
ATOM 775 N N . GLU A 1 99 ? -1.880 -6.053 13.966 1.00 97.12 99 GLU A N 1
ATOM 776 C CA . GLU A 1 99 ? -1.488 -6.245 12.569 1.00 97.12 99 GLU A CA 1
ATOM 777 C C . GLU A 1 99 ? -2.118 -7.498 11.956 1.00 97.12 99 GLU A C 1
ATOM 779 O O . GLU A 1 99 ? -2.464 -7.504 10.777 1.00 97.12 99 GLU A O 1
ATOM 784 N N . ALA A 1 100 ? -2.251 -8.586 12.719 1.00 97.12 100 ALA A N 1
ATOM 785 C CA . ALA A 1 100 ? -2.753 -9.847 12.183 1.00 97.12 100 ALA A CA 1
ATOM 786 C C . ALA A 1 100 ? -4.224 -9.717 11.767 1.00 97.12 100 ALA A C 1
ATOM 788 O O . ALA A 1 100 ? -4.599 -10.137 10.666 1.00 97.12 100 ALA A O 1
ATOM 789 N N . ASP A 1 101 ? -5.032 -9.081 12.615 1.00 97.12 101 ASP A N 1
ATOM 790 C CA . ASP A 1 101 ? -6.432 -8.798 12.318 1.00 97.12 101 ASP A CA 1
ATOM 791 C C . ASP A 1 101 ? -6.564 -7.765 11.190 1.00 97.12 101 ASP A C 1
ATOM 793 O O . ASP A 1 101 ? -7.286 -8.009 10.220 1.00 97.12 101 ASP A O 1
ATOM 797 N N . ALA A 1 102 ? -5.782 -6.679 11.224 1.00 97.75 102 ALA A N 1
ATOM 798 C CA . ALA A 1 102 ? -5.761 -5.674 10.160 1.00 97.75 102 ALA A CA 1
ATOM 799 C C . ALA A 1 102 ? -5.408 -6.281 8.788 1.00 97.75 102 ALA A C 1
ATOM 801 O O . ALA A 1 102 ? -6.116 -6.040 7.810 1.00 97.75 102 ALA A O 1
ATOM 802 N N . ARG A 1 103 ? -4.396 -7.161 8.710 1.00 97.94 103 ARG A N 1
ATOM 803 C CA . ARG A 1 103 ? -4.056 -7.911 7.483 1.00 97.94 103 ARG A CA 1
ATOM 804 C C . ARG A 1 103 ? -5.215 -8.785 6.991 1.00 97.94 103 ARG A C 1
ATOM 806 O O . ARG A 1 103 ? -5.377 -8.990 5.788 1.00 97.94 103 ARG A O 1
ATOM 813 N N . SER A 1 104 ? -6.011 -9.353 7.898 1.00 98.00 104 SER A N 1
ATOM 814 C CA . SER A 1 104 ? -7.202 -10.132 7.530 1.00 98.00 104 SER A CA 1
ATOM 815 C C . SER A 1 104 ? -8.322 -9.246 6.973 1.00 98.00 104 SER A C 1
ATOM 817 O O . SER A 1 104 ? -9.027 -9.646 6.048 1.00 98.00 104 SER A O 1
ATOM 819 N N . ILE A 1 105 ? -8.488 -8.037 7.519 1.00 98.06 105 ILE A N 1
ATOM 820 C CA . ILE A 1 105 ? -9.484 -7.071 7.054 1.00 98.06 105 ILE A CA 1
ATOM 821 C C . ILE A 1 105 ? -9.069 -6.507 5.690 1.00 98.06 105 ILE A C 1
ATOM 823 O O . ILE A 1 105 ? -9.909 -6.480 4.799 1.00 98.06 105 ILE A O 1
ATOM 827 N N . PHE A 1 106 ? -7.793 -6.164 5.482 1.00 98.38 106 PHE A N 1
ATOM 828 C CA . PHE A 1 106 ? -7.291 -5.706 4.180 1.00 98.38 106 PHE A CA 1
ATOM 829 C C . PHE A 1 106 ? -7.512 -6.726 3.061 1.00 98.38 106 PHE A C 1
ATOM 831 O O . PHE A 1 106 ? -7.966 -6.349 1.989 1.00 98.38 106 PHE A O 1
ATOM 838 N N . ARG A 1 107 ? -7.264 -8.021 3.304 1.00 98.06 107 ARG A N 1
ATOM 839 C CA . ARG A 1 107 ? -7.542 -9.068 2.301 1.00 98.06 107 ARG A CA 1
ATOM 840 C C . ARG A 1 107 ? -9.018 -9.136 1.915 1.00 98.06 107 ARG A C 1
ATOM 842 O O . ARG A 1 107 ? -9.333 -9.219 0.738 1.00 98.06 107 ARG A O 1
ATOM 849 N N . ARG A 1 108 ? -9.922 -9.024 2.891 1.00 97.56 108 ARG A N 1
ATOM 850 C CA . ARG A 1 108 ? -11.368 -8.974 2.619 1.00 97.56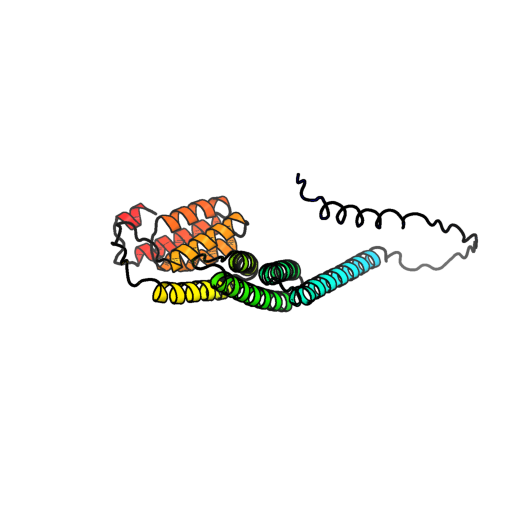 108 ARG A CA 1
ATOM 851 C C . ARG A 1 108 ? -11.780 -7.701 1.881 1.00 97.56 108 ARG A C 1
ATOM 853 O O . ARG A 1 108 ? -12.635 -7.768 1.007 1.00 97.56 108 ARG A O 1
ATOM 860 N N . ALA A 1 109 ? -11.167 -6.568 2.222 1.00 97.56 109 ALA A N 1
ATOM 861 C CA . ALA A 1 109 ? -11.380 -5.311 1.514 1.00 97.56 109 ALA A CA 1
ATOM 862 C C . ALA A 1 109 ? -10.951 -5.429 0.046 1.00 97.56 109 ALA A C 1
ATOM 864 O O . ALA A 1 109 ? -11.677 -4.980 -0.831 1.00 97.56 109 ALA A O 1
ATOM 865 N N . TRP A 1 110 ? -9.815 -6.086 -0.212 1.00 97.38 110 TRP A N 1
ATOM 866 C CA . TRP A 1 110 ? -9.321 -6.365 -1.559 1.00 97.38 110 TRP A CA 1
ATOM 867 C C . TRP A 1 110 ? -10.281 -7.258 -2.347 1.00 97.38 110 TRP A C 1
ATOM 869 O O . TRP A 1 110 ? -10.683 -6.902 -3.445 1.00 97.38 110 TRP A O 1
ATOM 879 N N . GLU A 1 111 ? -10.735 -8.368 -1.758 1.00 96.25 111 GLU A N 1
ATOM 880 C CA . GLU A 1 111 ? -11.735 -9.249 -2.379 1.00 96.25 111 GLU A CA 1
ATOM 881 C C . GLU A 1 111 ? -13.034 -8.501 -2.724 1.00 96.25 111 GLU A C 1
ATOM 883 O O . GLU A 1 111 ? -13.597 -8.700 -3.799 1.00 96.25 111 GLU A O 1
ATOM 888 N N . ALA A 1 112 ? -13.505 -7.626 -1.828 1.00 95.62 112 ALA A N 1
ATOM 889 C CA . ALA A 1 112 ? -14.685 -6.801 -2.065 1.00 95.62 112 ALA A CA 1
ATOM 890 C C . ALA A 1 112 ? -14.462 -5.768 -3.180 1.00 95.62 112 ALA A C 1
ATOM 892 O O . ALA A 1 112 ? -15.358 -5.585 -3.998 1.00 95.62 112 ALA A O 1
ATOM 893 N N . ALA A 1 113 ? -13.284 -5.140 -3.236 1.00 94.56 113 ALA A N 1
ATOM 894 C CA . ALA A 1 113 ? -12.922 -4.201 -4.294 1.00 94.56 113 ALA A CA 1
ATOM 895 C C . ALA A 1 113 ? -12.869 -4.904 -5.655 1.00 94.56 113 ALA A C 1
ATOM 897 O O . ALA A 1 113 ? -13.558 -4.496 -6.579 1.00 94.56 113 ALA A O 1
ATOM 898 N N . THR A 1 114 ? -12.165 -6.034 -5.754 1.00 92.81 114 THR A N 1
ATOM 899 C CA . THR A 1 114 ? -12.104 -6.831 -6.987 1.00 92.81 114 THR A CA 1
ATOM 900 C C . THR A 1 114 ? -13.488 -7.307 -7.439 1.00 92.81 114 THR A C 1
ATOM 902 O O . THR A 1 114 ? -13.748 -7.400 -8.636 1.00 92.81 114 THR A O 1
ATOM 905 N N . ALA A 1 115 ? -14.393 -7.622 -6.508 1.00 92.00 115 ALA A N 1
ATOM 906 C CA . ALA A 1 115 ? -15.773 -7.966 -6.846 1.00 92.00 115 ALA A CA 1
ATOM 907 C C . ALA A 1 115 ? -16.594 -6.750 -7.317 1.00 92.00 115 ALA A C 1
ATOM 909 O O . ALA A 1 115 ? -17.444 -6.917 -8.187 1.00 92.00 115 ALA A O 1
ATOM 910 N N . SER A 1 116 ? -16.343 -5.559 -6.758 1.00 90.88 116 SER A N 1
ATOM 911 C CA . SER A 1 116 ? -16.976 -4.302 -7.184 1.00 90.88 116 SER A CA 1
ATOM 912 C C . SER A 1 116 ? -16.649 -4.001 -8.639 1.00 90.88 116 SER A C 1
ATOM 914 O O . SER A 1 116 ? -17.554 -3.856 -9.451 1.00 90.88 116 SER A O 1
ATOM 916 N N . ASP A 1 117 ? -15.362 -4.016 -8.979 1.00 85.69 117 ASP A N 1
ATOM 917 C CA . ASP A 1 117 ? -14.888 -3.675 -10.317 1.00 85.69 117 ASP A CA 1
ATOM 918 C C . ASP A 1 117 ? -15.442 -4.647 -11.371 1.00 85.69 117 ASP A C 1
ATOM 920 O O . ASP A 1 117 ? -15.870 -4.229 -12.444 1.00 85.69 117 ASP A O 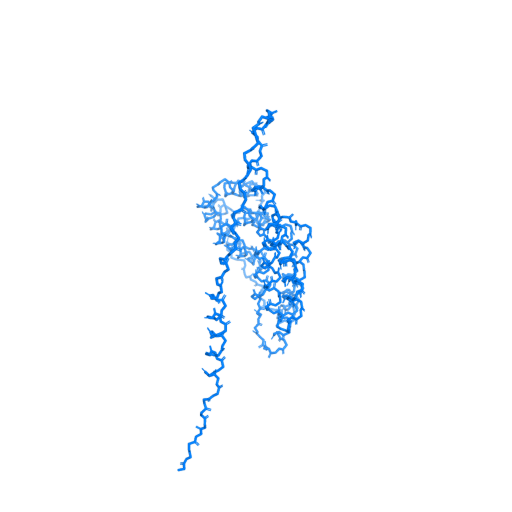1
ATOM 924 N N . LYS A 1 118 ? -15.528 -5.945 -11.041 1.00 85.00 118 LYS A N 1
ATOM 925 C CA . LYS A 1 118 ? -16.165 -6.950 -11.910 1.00 85.00 118 LYS A CA 1
ATOM 926 C C . LYS A 1 118 ? -17.651 -6.674 -12.135 1.00 85.00 118 LYS A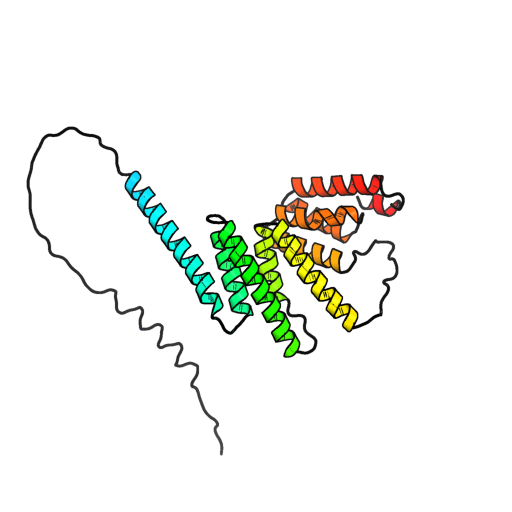 C 1
ATOM 928 O O . LYS A 1 118 ? -18.125 -6.799 -13.258 1.00 85.00 118 LYS A O 1
ATOM 933 N N . ALA A 1 119 ? -18.384 -6.308 -11.082 1.00 84.88 119 ALA A N 1
ATOM 934 C CA . ALA A 1 119 ? -19.805 -5.988 -11.197 1.00 84.88 119 ALA A CA 1
ATOM 935 C C . ALA A 1 119 ? -20.034 -4.732 -12.058 1.00 84.88 119 ALA A C 1
ATOM 937 O O . ALA A 1 119 ? -20.941 -4.704 -12.885 1.00 84.88 119 ALA A O 1
ATOM 938 N N . GLU A 1 120 ? -19.184 -3.716 -11.913 1.00 79.69 120 GLU A N 1
ATOM 939 C CA . GLU A 1 120 ? -19.267 -2.483 -12.703 1.00 79.69 120 GLU A CA 1
ATOM 940 C C . GLU A 1 120 ? -18.885 -2.698 -14.174 1.00 79.69 120 GLU A C 1
ATOM 942 O O . GLU A 1 120 ? -19.513 -2.123 -15.063 1.00 79.69 120 GLU A O 1
ATOM 947 N N . GLN A 1 121 ? -17.915 -3.572 -14.450 1.00 75.50 121 GLN A N 1
ATOM 948 C CA . GLN A 1 121 ? -17.514 -3.945 -15.810 1.00 75.50 121 GLN A CA 1
ATOM 949 C C . GLN A 1 121 ? -18.635 -4.673 -16.574 1.00 75.50 121 GLN A C 1
ATOM 951 O O . GLN A 1 121 ? -18.772 -4.497 -17.787 1.00 75.50 121 GLN A O 1
ATOM 956 N N . GLU A 1 122 ? -19.459 -5.463 -15.877 1.00 74.25 122 GLU A N 1
ATOM 957 C CA . GLU A 1 122 ? -20.649 -6.104 -16.454 1.00 74.25 122 GLU A CA 1
ATOM 958 C C . GLU A 1 122 ? -21.766 -5.091 -16.772 1.00 74.25 122 GLU A C 1
ATOM 960 O O . GLU A 1 122 ? -22.493 -5.265 -17.755 1.00 74.25 122 GLU A O 1
ATOM 965 N N . GLU A 1 123 ? -21.902 -4.022 -15.979 1.00 70.44 123 GLU A N 1
ATOM 966 C CA .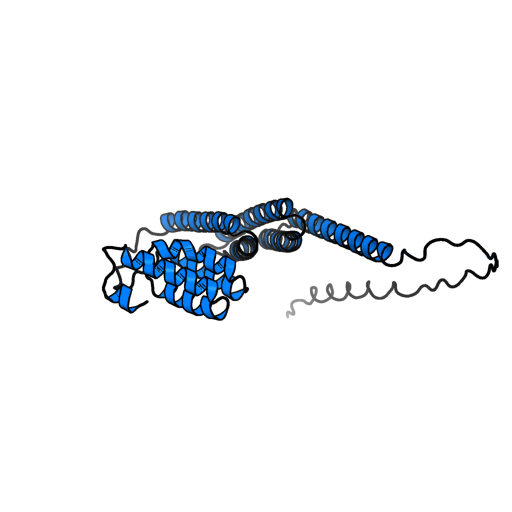 GLU A 1 123 ? -22.929 -2.988 -16.176 1.00 70.44 123 GLU A CA 1
ATOM 967 C C . GLU A 1 123 ? -22.527 -1.913 -17.199 1.00 70.44 123 GLU A C 1
ATOM 969 O O . GLU A 1 123 ? -23.374 -1.424 -17.956 1.00 70.44 123 GLU A O 1
ATOM 974 N N . VAL A 1 124 ? -21.246 -1.540 -17.248 1.00 64.31 124 VAL A N 1
ATOM 975 C CA . VAL A 1 124 ? -20.726 -0.459 -18.091 1.00 64.31 124 VAL A CA 1
ATOM 976 C C . VAL A 1 124 ? -19.609 -0.991 -18.985 1.00 64.31 124 VAL A C 1
ATOM 978 O O . VAL A 1 124 ? -18.432 -1.001 -18.629 1.00 64.31 124 VAL A O 1
ATOM 981 N N . VAL A 1 125 ? -19.982 -1.385 -20.205 1.00 56.16 125 VAL A N 1
ATOM 982 C CA . VAL A 1 125 ? -19.032 -1.843 -21.229 1.00 56.16 125 VAL A CA 1
ATOM 983 C C . VAL A 1 125 ? -18.005 -0.742 -21.522 1.00 56.16 125 VAL A C 1
ATOM 985 O O . VAL A 1 125 ? -18.334 0.269 -22.143 1.00 56.16 125 VAL A O 1
ATOM 988 N N . GLY A 1 126 ? -16.754 -0.966 -21.115 1.00 53.44 126 GLY A N 1
ATOM 989 C CA . GLY A 1 126 ? -15.599 -0.170 -21.544 1.00 53.44 126 GLY A CA 1
ATOM 990 C C . GLY A 1 126 ? -14.995 0.794 -20.519 1.00 53.44 126 GLY A C 1
ATOM 991 O O . GLY A 1 126 ? -14.180 1.620 -20.924 1.00 53.44 126 GLY A O 1
ATOM 992 N N . THR A 1 127 ? -15.337 0.701 -19.228 1.00 47.94 127 THR A N 1
ATOM 993 C CA . THR A 1 127 ? -14.656 1.490 -18.181 1.00 47.94 127 THR A CA 1
ATOM 994 C C . THR A 1 127 ? -14.029 0.566 -17.141 1.00 47.94 127 THR A C 1
ATOM 996 O O . THR A 1 127 ? -14.742 -0.119 -16.417 1.00 47.94 127 THR A O 1
ATOM 999 N N . THR A 1 128 ? -12.697 0.546 -17.058 1.00 55.94 128 THR A N 1
ATOM 1000 C CA . THR A 1 128 ? -11.952 -0.074 -15.954 1.00 55.94 128 THR A CA 1
ATOM 1001 C C . THR A 1 128 ? -12.065 0.838 -14.737 1.00 55.94 128 THR A C 1
ATOM 1003 O O . THR A 1 128 ? -11.249 1.740 -14.545 1.00 55.94 128 THR A O 1
ATOM 1006 N N . ILE A 1 129 ? -13.124 0.686 -13.947 1.00 58.44 129 ILE A N 1
ATOM 1007 C CA . ILE A 1 129 ? -13.236 1.428 -12.692 1.00 58.44 129 ILE A CA 1
ATOM 1008 C C . ILE A 1 129 ? -12.401 0.662 -11.665 1.00 58.44 129 ILE A C 1
ATOM 1010 O O . ILE A 1 129 ? -12.826 -0.377 -11.183 1.00 58.44 129 ILE A O 1
ATOM 1014 N N . THR A 1 130 ? -11.180 1.139 -11.402 1.00 69.12 130 THR A N 1
ATOM 1015 C CA . THR A 1 130 ? -10.223 0.560 -10.435 1.00 69.12 130 THR A CA 1
ATOM 1016 C C . THR A 1 130 ? -10.235 1.267 -9.080 1.00 69.12 130 THR A C 1
ATOM 1018 O O . THR A 1 130 ? -9.461 0.921 -8.188 1.00 69.12 130 THR A O 1
ATOM 1021 N N . GLU A 1 131 ? -11.118 2.254 -8.884 1.00 83.38 131 GLU A N 1
ATOM 1022 C CA . GLU A 1 131 ? -11.037 3.196 -7.760 1.00 83.38 131 GLU A CA 1
ATOM 1023 C C . GLU A 1 131 ? -11.049 2.502 -6.385 1.00 83.38 131 GLU A C 1
ATOM 1025 O O . GLU A 1 131 ? -10.307 2.896 -5.478 1.00 83.38 131 GLU A O 1
ATOM 1030 N N . ALA A 1 132 ? -11.857 1.445 -6.221 1.00 87.81 132 ALA A N 1
ATOM 1031 C CA . ALA A 1 132 ? -11.902 0.679 -4.976 1.00 87.81 132 ALA A CA 1
ATOM 1032 C C . ALA A 1 132 ? -10.598 -0.091 -4.734 1.00 87.81 132 ALA A C 1
ATOM 1034 O O . ALA A 1 132 ? -10.080 -0.085 -3.611 1.00 87.81 132 ALA A O 1
ATOM 1035 N N . ARG A 1 133 ? -10.065 -0.759 -5.768 1.00 91.44 133 ARG A N 1
ATOM 1036 C CA . ARG A 1 133 ? -8.805 -1.509 -5.670 1.00 91.44 133 ARG A CA 1
ATOM 1037 C C . ARG A 1 133 ? -7.653 -0.561 -5.362 1.00 91.44 133 ARG A C 1
ATOM 1039 O O . ARG A 1 133 ? -6.900 -0.834 -4.428 1.00 91.44 133 ARG A O 1
ATOM 1046 N N . ASP A 1 134 ? -7.576 0.581 -6.031 1.00 89.75 134 ASP A N 1
ATOM 1047 C CA . ASP A 1 134 ? -6.511 1.565 -5.826 1.00 89.75 134 ASP A CA 1
ATOM 1048 C C . ASP A 1 134 ? -6.504 2.107 -4.390 1.00 89.75 134 ASP A C 1
ATOM 1050 O O . ASP A 1 134 ? -5.454 2.150 -3.738 1.00 89.75 134 ASP A O 1
ATOM 1054 N N . GLU A 1 135 ? -7.675 2.435 -3.827 1.00 91.25 135 GLU A N 1
ATOM 1055 C CA . GLU A 1 135 ? -7.765 2.909 -2.440 1.00 91.25 135 GLU A CA 1
ATOM 1056 C C . GLU A 1 135 ? -7.297 1.840 -1.435 1.00 91.25 135 GLU A C 1
ATOM 1058 O O . GLU A 1 135 ? -6.565 2.152 -0.484 1.00 91.25 135 GLU A O 1
ATOM 1063 N N . VAL A 1 136 ? -7.688 0.576 -1.635 1.00 95.69 136 VAL A N 1
ATOM 1064 C CA . VAL A 1 136 ? -7.252 -0.539 -0.779 1.00 95.69 136 VAL A CA 1
ATOM 1065 C C . VAL A 1 136 ? -5.750 -0.775 -0.929 1.00 95.69 136 VAL A C 1
ATOM 1067 O O . VAL A 1 136 ? -5.055 -0.942 0.077 1.00 95.69 136 VAL A O 1
ATOM 1070 N N . LEU A 1 137 ? -5.243 -0.760 -2.162 1.00 94.44 137 LEU A N 1
ATOM 1071 C CA . LEU A 1 137 ? -3.847 -1.013 -2.496 1.00 94.44 137 LEU A CA 1
ATOM 1072 C C . LEU A 1 137 ? -2.923 0.026 -1.853 1.00 94.44 137 LEU A C 1
ATOM 1074 O O . LEU A 1 137 ? -1.962 -0.351 -1.178 1.00 94.44 137 LEU A O 1
ATOM 1078 N N . VAL A 1 138 ? -3.238 1.318 -1.993 1.00 92.56 138 VAL A N 1
ATOM 1079 C CA . VAL A 1 138 ? -2.465 2.414 -1.385 1.00 92.56 138 VAL A CA 1
ATOM 1080 C C . VAL A 1 138 ? -2.389 2.239 0.132 1.00 92.56 138 VAL A C 1
ATOM 1082 O O . VAL A 1 138 ? -1.300 2.279 0.708 1.00 92.56 138 VAL A O 1
ATOM 1085 N N . LYS A 1 139 ? -3.530 1.992 0.792 1.00 95.06 139 LYS A N 1
ATOM 1086 C CA . LYS A 1 139 ? -3.583 1.820 2.255 1.00 95.06 139 LYS A CA 1
ATOM 1087 C C . LYS A 1 139 ? -2.830 0.575 2.716 1.00 95.06 139 LYS A C 1
ATOM 1089 O O . LYS A 1 139 ? -2.114 0.626 3.714 1.00 95.06 139 LYS A O 1
ATOM 1094 N N . ALA A 1 140 ? -2.962 -0.533 1.994 1.00 96.06 140 ALA A N 1
ATOM 1095 C CA . ALA A 1 140 ? -2.266 -1.769 2.320 1.00 96.06 140 ALA A CA 1
ATOM 1096 C C . ALA A 1 140 ? -0.746 -1.621 2.148 1.00 96.06 140 ALA A C 1
ATOM 1098 O O . ALA A 1 140 ? 0.001 -1.997 3.047 1.00 96.06 140 ALA A O 1
ATOM 1099 N N . ALA A 1 141 ? -0.279 -1.024 1.047 1.00 93.56 141 ALA A N 1
ATOM 1100 C CA . ALA A 1 141 ? 1.148 -0.841 0.775 1.00 93.56 141 ALA A CA 1
ATOM 1101 C C . ALA A 1 141 ? 1.823 0.177 1.707 1.00 93.56 141 ALA A C 1
ATOM 1103 O O . ALA A 1 141 ? 3.005 0.034 2.022 1.00 93.56 141 ALA A O 1
ATOM 1104 N N . ALA A 1 142 ? 1.082 1.179 2.185 1.00 93.06 142 ALA A N 1
ATOM 1105 C CA . ALA A 1 142 ? 1.551 2.089 3.229 1.00 93.06 142 ALA A CA 1
ATOM 1106 C C . ALA A 1 142 ? 1.900 1.341 4.531 1.00 93.06 142 ALA A C 1
ATOM 1108 O O . ALA A 1 142 ? 2.828 1.710 5.247 1.00 93.06 142 ALA A O 1
ATOM 1109 N N . ARG A 1 143 ? 1.168 0.263 4.839 1.00 94.75 143 ARG A N 1
ATOM 1110 C CA . ARG A 1 143 ? 1.323 -0.510 6.079 1.00 94.75 143 ARG A CA 1
ATOM 1111 C C . ARG A 1 143 ? 2.227 -1.729 5.949 1.00 94.75 143 ARG A C 1
ATOM 1113 O O . ARG A 1 143 ? 3.020 -2.007 6.847 1.00 94.75 143 ARG A O 1
ATOM 1120 N N . ASP A 1 144 ? 2.103 -2.457 4.849 1.00 94.44 144 ASP A N 1
ATOM 1121 C CA . ASP A 1 144 ? 2.847 -3.675 4.556 1.00 94.44 144 ASP A CA 1
ATOM 1122 C C . ASP A 1 144 ? 3.142 -3.730 3.060 1.00 94.44 144 ASP A C 1
ATOM 1124 O O . ASP A 1 144 ? 2.321 -4.159 2.246 1.00 94.44 144 ASP A O 1
ATOM 1128 N N . THR A 1 145 ? 4.354 -3.318 2.699 1.00 91.00 145 THR A N 1
ATOM 1129 C CA . THR A 1 145 ? 4.818 -3.312 1.311 1.00 91.00 145 THR A CA 1
ATOM 1130 C C . THR A 1 145 ? 4.666 -4.677 0.647 1.00 91.00 145 THR A C 1
ATOM 1132 O O . THR A 1 145 ? 4.310 -4.749 -0.525 1.00 91.00 145 THR A O 1
ATOM 1135 N N . ARG A 1 146 ? 4.878 -5.779 1.382 1.00 93.56 146 ARG A N 1
ATOM 1136 C CA . ARG A 1 146 ? 4.747 -7.132 0.825 1.00 93.56 146 ARG A CA 1
ATOM 1137 C C . ARG A 1 146 ? 3.296 -7.439 0.470 1.00 93.56 146 ARG A C 1
ATOM 1139 O O . ARG A 1 146 ? 3.044 -8.101 -0.530 1.00 93.56 146 ARG A O 1
ATOM 1146 N N . MET A 1 147 ? 2.346 -6.970 1.277 1.00 94.06 147 MET A N 1
ATOM 1147 C CA . MET A 1 147 ? 0.925 -7.062 0.941 1.00 94.06 147 MET A CA 1
ATOM 1148 C C . MET A 1 147 ? 0.592 -6.211 -0.284 1.00 94.06 147 MET A C 1
ATOM 1150 O O . MET A 1 147 ? -0.059 -6.711 -1.198 1.00 94.06 147 MET A O 1
ATOM 1154 N N . GLY A 1 148 ? 1.104 -4.979 -0.333 1.00 91.94 148 GLY A N 1
ATOM 1155 C CA . GLY A 1 148 ? 0.988 -4.111 -1.504 1.00 91.94 148 GLY A CA 1
ATOM 1156 C C . GLY A 1 148 ? 1.509 -4.772 -2.782 1.00 91.94 148 GLY A C 1
ATOM 1157 O O . GLY A 1 148 ? 0.846 -4.728 -3.807 1.00 91.94 148 GLY A O 1
ATOM 1158 N N . GLU A 1 149 ? 2.646 -5.474 -2.725 1.00 90.81 149 GLU A N 1
ATOM 1159 C CA . GLU A 1 149 ? 3.170 -6.221 -3.876 1.00 90.81 149 GLU A CA 1
ATOM 1160 C C . GLU A 1 149 ? 2.253 -7.344 -4.345 1.00 90.81 149 GLU A C 1
ATOM 1162 O O . GLU A 1 149 ? 2.174 -7.594 -5.545 1.00 90.81 149 GLU A O 1
ATOM 1167 N N . VAL A 1 150 ? 1.616 -8.059 -3.416 1.00 94.12 150 VAL A N 1
ATOM 1168 C CA . VAL A 1 150 ? 0.697 -9.150 -3.759 1.00 94.12 150 VAL A CA 1
ATOM 1169 C C . VAL A 1 150 ? -0.533 -8.588 -4.462 1.00 94.12 150 VAL A C 1
ATOM 1171 O O . VAL A 1 150 ? -0.889 -9.090 -5.521 1.00 94.12 150 VAL A O 1
ATOM 1174 N N . PHE A 1 151 ? -1.130 -7.527 -3.920 1.00 94.06 151 PHE A N 1
ATOM 1175 C CA . PHE A 1 151 ? -2.298 -6.878 -4.519 1.00 94.06 151 PHE A CA 1
ATOM 1176 C C . PHE A 1 151 ? -1.966 -6.218 -5.859 1.00 94.06 151 PHE A C 1
ATOM 1178 O O . PHE A 1 151 ? -2.699 -6.401 -6.820 1.00 94.06 151 PHE A O 1
ATOM 1185 N N . LEU A 1 152 ? -0.819 -5.543 -5.973 1.00 90.31 152 LEU A N 1
ATOM 1186 C CA . LEU A 1 152 ? -0.374 -4.969 -7.244 1.00 90.31 152 LEU A CA 1
ATOM 1187 C C . LEU A 1 152 ? -0.145 -6.056 -8.304 1.00 90.31 152 LEU A C 1
ATOM 1189 O O . LEU A 1 152 ? -0.492 -5.870 -9.459 1.00 90.31 152 LEU A O 1
ATOM 1193 N N . LYS A 1 153 ? 0.430 -7.208 -7.935 1.00 90.62 153 LYS A N 1
ATOM 1194 C CA . LYS A 1 153 ? 0.582 -8.332 -8.875 1.00 90.62 153 LYS A CA 1
ATOM 1195 C C . LYS A 1 153 ? -0.764 -8.894 -9.326 1.00 90.62 153 LYS A C 1
ATOM 1197 O O . LYS A 1 153 ? -0.878 -9.265 -10.485 1.00 90.62 153 LYS A O 1
ATOM 1202 N N . ASP A 1 154 ? -1.735 -8.970 -8.422 1.00 90.19 154 ASP A N 1
ATOM 1203 C CA . ASP A 1 154 ? -3.095 -9.425 -8.726 1.00 90.19 154 ASP A CA 1
ATOM 1204 C C . ASP A 1 154 ? -3.820 -8.444 -9.663 1.00 90.19 154 ASP A C 1
ATOM 1206 O O . ASP A 1 154 ? -4.414 -8.864 -10.651 1.00 90.19 154 ASP A O 1
ATOM 1210 N N . LEU A 1 155 ? -3.682 -7.133 -9.419 1.00 87.56 155 LEU A N 1
ATOM 1211 C CA . LEU A 1 155 ? -4.193 -6.069 -10.292 1.00 87.56 155 LEU A CA 1
ATOM 1212 C C . LEU A 1 155 ? -3.618 -6.182 -11.710 1.00 87.56 155 LEU A C 1
ATOM 1214 O O . LEU A 1 155 ? -4.369 -6.285 -12.673 1.00 87.56 155 LEU A O 1
ATOM 1218 N N . LEU A 1 156 ? -2.290 -6.259 -11.816 1.00 85.31 156 LEU A N 1
ATOM 1219 C CA . LEU A 1 156 ? -1.589 -6.366 -13.097 1.00 85.31 156 LEU A CA 1
ATOM 1220 C C . LEU A 1 156 ? -1.908 -7.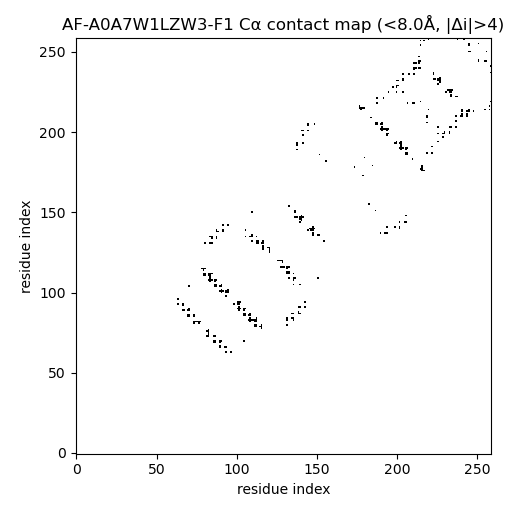668 -13.843 1.00 85.31 156 LEU A C 1
ATOM 1222 O O . LEU A 1 156 ? -1.925 -7.684 -15.068 1.00 85.31 156 LEU A O 1
ATOM 1226 N N . ALA A 1 157 ? -2.128 -8.774 -13.127 1.00 85.06 157 ALA A N 1
ATOM 1227 C CA . ALA A 1 157 ? -2.530 -10.031 -13.752 1.00 85.06 157 ALA A CA 1
ATOM 1228 C C . ALA A 1 157 ? -3.937 -9.929 -14.357 1.00 85.06 157 ALA A C 1
ATOM 1230 O O . ALA A 1 157 ? -4.147 -10.394 -15.474 1.00 85.06 157 ALA A O 1
ATOM 1231 N N . ALA A 1 158 ? -4.868 -9.274 -13.655 1.00 80.00 158 ALA A N 1
ATOM 1232 C CA . ALA A 1 158 ? -6.217 -9.044 -14.162 1.00 80.00 158 ALA A CA 1
ATOM 1233 C C . ALA A 1 158 ? -6.223 -8.159 -15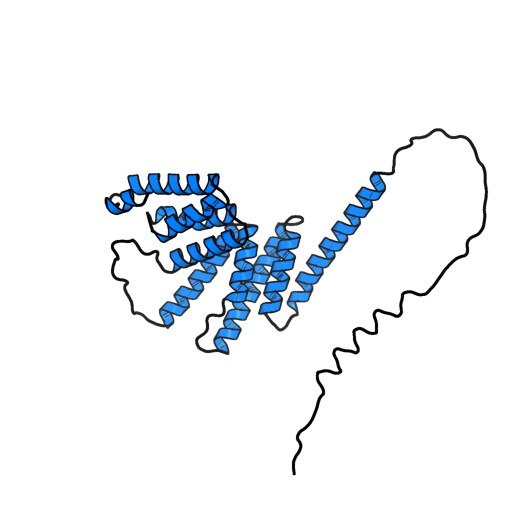.422 1.00 80.00 158 ALA A C 1
ATOM 1235 O O . ALA A 1 158 ? -6.946 -8.458 -16.364 1.00 80.00 158 ALA A O 1
ATOM 1236 N N . GLU A 1 159 ? -5.385 -7.119 -15.476 1.00 73.19 159 GLU A N 1
ATOM 1237 C CA . GLU A 1 159 ? -5.262 -6.247 -16.657 1.00 73.19 159 GLU A CA 1
ATOM 1238 C C . GLU A 1 159 ? -4.716 -6.985 -17.888 1.00 73.19 159 GLU A C 1
ATOM 1240 O O . GLU A 1 159 ? -5.198 -6.776 -18.998 1.00 73.19 159 GLU A O 1
ATOM 1245 N N . VAL A 1 160 ? -3.745 -7.889 -17.711 1.00 69.75 160 VAL A N 1
ATOM 1246 C CA . VAL A 1 160 ? -3.192 -8.684 -18.823 1.00 69.75 160 VAL A CA 1
ATOM 1247 C C . VAL A 1 160 ? -4.246 -9.619 -19.422 1.00 69.75 160 VAL A C 1
ATOM 1249 O O . VAL A 1 160 ? -4.348 -9.709 -20.646 1.00 69.75 160 VAL A O 1
ATOM 1252 N N . ASP A 1 161 ? -5.053 -10.276 -18.585 1.00 64.94 161 ASP A N 1
ATOM 1253 C CA . ASP A 1 161 ? -6.144 -11.146 -19.050 1.00 64.94 161 ASP A CA 1
ATOM 1254 C C . ASP A 1 161 ? -7.209 -10.349 -19.846 1.00 64.94 161 ASP A C 1
ATOM 1256 O O . ASP A 1 161 ? -7.797 -10.848 -20.818 1.00 64.94 161 ASP A O 1
ATOM 1260 N N . GLU A 1 162 ? -7.436 -9.085 -19.473 1.00 61.66 162 GLU A N 1
ATOM 1261 C CA . GLU A 1 162 ? -8.334 -8.161 -20.175 1.00 61.66 162 GLU A CA 1
ATOM 1262 C C . GLU A 1 162 ? -7.739 -7.654 -21.503 1.00 61.66 162 GLU A C 1
ATOM 1264 O O . GLU A 1 162 ? -8.433 -7.630 -22.525 1.00 61.66 162 GLU A O 1
ATOM 1269 N N . GLU A 1 163 ? -6.448 -7.309 -21.536 1.00 59.28 163 GLU A N 1
ATOM 1270 C CA . GLU A 1 163 ? -5.749 -6.853 -22.746 1.00 59.28 163 GLU A CA 1
ATOM 1271 C C . GLU A 1 163 ? -5.587 -7.964 -23.798 1.00 59.28 163 GLU A C 1
ATOM 1273 O O . GLU A 1 163 ? -5.756 -7.705 -24.998 1.00 59.28 163 GLU A O 1
ATOM 1278 N N . GLU A 1 164 ? -5.327 -9.210 -23.380 1.00 56.16 164 GLU A N 1
ATOM 1279 C CA . GLU A 1 164 ? -5.295 -10.370 -24.286 1.00 56.16 164 GLU A CA 1
ATOM 1280 C C . GLU A 1 164 ? -6.656 -10.619 -24.953 1.00 56.16 164 GLU A C 1
ATOM 1282 O O . GLU A 1 164 ? -6.714 -11.064 -26.105 1.00 56.16 164 GLU A O 1
ATOM 1287 N N . SER A 1 165 ? -7.747 -10.260 -24.272 1.00 51.69 165 SER A N 1
ATOM 1288 C CA . SER A 1 165 ? -9.107 -10.322 -24.812 1.00 51.69 165 SER A CA 1
ATOM 1289 C C . SER A 1 165 ? -9.442 -9.132 -25.724 1.00 51.69 165 SER A C 1
ATOM 1291 O O . SER A 1 165 ? -10.321 -9.247 -26.582 1.00 51.69 165 SER A O 1
ATOM 1293 N N . ALA A 1 166 ? -8.739 -8.000 -25.579 1.00 50.81 166 ALA A N 1
ATOM 1294 C CA . ALA A 1 166 ? -9.086 -6.743 -26.235 1.00 50.81 166 ALA A CA 1
ATOM 1295 C C . ALA A 1 166 ? -8.309 -6.438 -27.522 1.00 50.81 166 ALA A C 1
ATOM 1297 O O . ALA A 1 166 ? -8.939 -5.903 -28.431 1.00 50.81 166 ALA A O 1
ATOM 1298 N N . SER A 1 167 ? -7.005 -6.740 -27.666 1.00 46.47 167 SER A N 1
ATOM 1299 C CA . SER A 1 167 ? -6.281 -6.593 -28.953 1.00 46.47 167 SER A CA 1
ATOM 1300 C C . SER A 1 167 ? -4.817 -7.056 -28.932 1.00 46.47 167 SER A C 1
ATOM 1302 O O . SER A 1 167 ? -3.945 -6.425 -28.341 1.00 46.47 167 SER A O 1
ATOM 1304 N N . GLN A 1 168 ? -4.499 -8.029 -29.794 1.00 43.75 168 GLN A N 1
ATOM 1305 C CA . GLN A 1 168 ? -3.161 -8.268 -30.351 1.00 43.75 168 GLN A CA 1
ATOM 1306 C C . GLN A 1 168 ? -2.704 -7.123 -31.278 1.00 43.75 168 GLN A C 1
ATOM 1308 O O . GLN A 1 168 ? -2.485 -7.349 -32.466 1.00 43.75 168 GLN A O 1
ATOM 1313 N N . THR A 1 169 ? -2.558 -5.872 -30.841 1.00 44.69 169 THR A N 1
ATOM 1314 C CA . THR A 1 169 ? -1.890 -4.867 -31.694 1.00 44.69 169 THR A CA 1
ATOM 1315 C C . THR A 1 169 ? -1.343 -3.692 -30.895 1.00 44.69 169 THR A C 1
ATOM 1317 O O . THR A 1 169 ? -2.053 -2.724 -30.679 1.00 44.69 169 THR A O 1
ATOM 1320 N N . GLN A 1 170 ? -0.050 -3.735 -30.557 1.00 39.66 170 GLN A N 1
ATOM 1321 C CA . GLN A 1 170 ? 0.920 -2.647 -30.780 1.00 39.66 170 GLN A CA 1
ATOM 1322 C C . GLN A 1 170 ? 2.258 -3.015 -30.129 1.00 39.66 170 GLN A C 1
ATOM 1324 O O . GLN A 1 170 ? 2.519 -2.763 -28.959 1.00 39.66 170 GLN A O 1
ATOM 1329 N N . ARG A 1 171 ? 3.161 -3.601 -30.924 1.00 39.12 171 ARG A N 1
ATOM 1330 C CA . ARG A 1 171 ? 4.583 -3.632 -30.566 1.00 39.12 171 ARG A CA 1
ATOM 1331 C C . ARG A 1 171 ? 5.094 -2.194 -30.592 1.00 39.12 171 ARG A C 1
ATOM 1333 O O . ARG A 1 171 ? 5.282 -1.632 -31.673 1.00 39.12 171 ARG A O 1
ATOM 1340 N N . ALA A 1 172 ? 5.282 -1.608 -29.413 1.00 42.38 172 ALA A N 1
ATOM 1341 C CA . ALA A 1 172 ? 5.913 -0.308 -29.258 1.00 42.38 172 ALA A CA 1
ATOM 1342 C C . ALA A 1 172 ? 7.281 -0.317 -29.958 1.00 42.38 172 ALA A C 1
ATOM 1344 O O . ALA A 1 172 ? 8.104 -1.216 -29.760 1.00 42.38 172 ALA A O 1
ATOM 1345 N N . ARG A 1 173 ? 7.504 0.670 -30.832 1.00 39.16 173 ARG A N 1
ATOM 1346 C CA . ARG A 1 173 ? 8.820 0.919 -31.428 1.00 39.16 173 ARG A CA 1
ATOM 1347 C C . ARG A 1 173 ? 9.807 1.227 -30.294 1.00 39.16 173 ARG A C 1
ATOM 1349 O O . ARG A 1 173 ? 9.435 1.987 -29.404 1.00 39.16 173 ARG A O 1
ATOM 1356 N N . PRO A 1 174 ? 11.047 0.708 -30.329 1.00 41.44 174 PRO A N 1
ATOM 1357 C CA . PRO A 1 174 ? 12.037 1.053 -29.323 1.00 41.44 174 PRO A CA 1
ATOM 1358 C C . PRO A 1 174 ? 12.369 2.537 -29.472 1.00 41.44 174 PRO A C 1
ATOM 1360 O O . PRO A 1 174 ? 12.987 2.952 -30.454 1.00 41.44 174 PRO A O 1
ATOM 1363 N N . THR A 1 175 ? 11.913 3.355 -28.531 1.00 49.84 175 THR A N 1
ATOM 1364 C CA . THR A 1 175 ? 12.425 4.710 -28.375 1.00 49.84 175 THR A CA 1
ATOM 1365 C C . THR A 1 175 ? 13.875 4.641 -27.881 1.00 49.84 175 THR A C 1
ATOM 1367 O O . THR A 1 175 ? 14.229 3.705 -27.162 1.00 49.84 175 THR A O 1
ATOM 1370 N N . PRO A 1 176 ? 14.724 5.635 -28.212 1.00 48.00 176 PRO A N 1
ATOM 1371 C CA . PRO A 1 176 ? 16.083 5.754 -27.654 1.00 48.00 176 PRO A CA 1
ATOM 1372 C C . PRO A 1 176 ? 16.104 5.804 -26.116 1.00 48.00 176 PRO A C 1
ATOM 1374 O O . PRO A 1 176 ? 17.115 5.557 -25.472 1.00 48.00 176 PRO A O 1
ATOM 1377 N N . TRP A 1 177 ? 14.947 6.118 -25.546 1.00 54.72 177 TRP A N 1
ATOM 1378 C CA . TRP A 1 177 ? 14.607 6.149 -24.140 1.00 54.72 177 TRP A CA 1
ATOM 1379 C C . TRP A 1 177 ? 13.861 4.844 -23.861 1.00 54.72 177 TRP A C 1
ATOM 1381 O O . TRP A 1 177 ? 12.773 4.664 -24.409 1.00 54.72 177 TRP A O 1
ATOM 1391 N N . ARG A 1 178 ? 14.423 3.901 -23.094 1.00 60.28 178 ARG A N 1
ATOM 1392 C CA . ARG A 1 178 ? 13.698 2.671 -22.722 1.00 60.28 178 ARG A CA 1
ATOM 1393 C C . ARG A 1 178 ? 12.375 3.058 -22.050 1.00 60.28 178 ARG A C 1
ATOM 1395 O O . ARG A 1 178 ? 12.382 3.544 -20.919 1.00 60.28 178 ARG A O 1
ATOM 1402 N N . SER A 1 179 ? 11.254 2.859 -22.742 1.00 63.81 179 SER A N 1
ATOM 1403 C CA . SER A 1 179 ? 9.931 2.993 -22.138 1.00 63.81 179 SER A CA 1
ATOM 1404 C C . SER A 1 179 ? 9.704 1.797 -21.221 1.00 63.81 179 SER A C 1
ATOM 1406 O O . SER A 1 179 ? 10.005 0.659 -21.594 1.00 63.81 179 SER A O 1
ATOM 1408 N N . LEU A 1 180 ? 9.209 2.053 -20.012 1.00 70.50 180 LEU A N 1
ATOM 1409 C CA . LEU A 1 180 ? 8.789 0.987 -19.108 1.00 70.50 180 LEU A CA 1
ATOM 1410 C C . LEU A 1 180 ? 7.659 0.187 -19.783 1.00 70.50 180 LEU A C 1
ATOM 1412 O O . LEU A 1 180 ? 6.858 0.751 -20.529 1.00 70.50 180 LEU A O 1
ATOM 1416 N N . GLY A 1 181 ? 7.613 -1.131 -19.565 1.00 75.88 181 GLY A N 1
ATOM 1417 C CA . GLY A 1 181 ? 6.440 -1.919 -19.964 1.00 75.88 181 GLY A CA 1
ATOM 1418 C C . GLY A 1 181 ? 5.204 -1.462 -19.182 1.00 75.88 181 GLY A C 1
ATOM 1419 O O . GLY A 1 181 ? 5.366 -0.879 -18.113 1.00 75.88 181 GLY A O 1
ATOM 1420 N N . ALA A 1 182 ? 3.992 -1.746 -19.671 1.00 76.50 182 ALA A N 1
ATOM 1421 C CA . ALA A 1 182 ? 2.740 -1.300 -19.038 1.00 76.50 182 ALA A CA 1
ATOM 1422 C C . ALA A 1 182 ? 2.705 -1.596 -17.524 1.00 76.50 182 ALA A C 1
ATOM 1424 O O . ALA A 1 182 ? 2.564 -0.686 -16.715 1.00 76.50 182 ALA A O 1
ATOM 1425 N N . ALA A 1 183 ? 3.023 -2.832 -17.133 1.00 80.12 183 ALA A N 1
ATOM 1426 C CA . ALA A 1 183 ? 3.095 -3.241 -15.730 1.00 80.12 183 ALA A CA 1
ATOM 1427 C C . ALA A 1 183 ? 4.156 -2.499 -14.888 1.00 80.12 183 ALA A C 1
ATOM 1429 O O . ALA A 1 183 ? 3.974 -2.265 -13.691 1.00 80.12 183 ALA A O 1
ATOM 1430 N N . ASP A 1 184 ? 5.291 -2.146 -15.496 1.00 84.62 184 ASP A N 1
ATOM 1431 C CA . ASP A 1 184 ? 6.357 -1.400 -14.823 1.00 84.62 184 ASP A CA 1
ATOM 1432 C C . ASP A 1 184 ? 5.990 0.096 -14.703 1.00 84.62 184 ASP A C 1
ATOM 1434 O O . ASP A 1 184 ? 6.339 0.734 -13.708 1.00 84.62 184 ASP A O 1
ATOM 1438 N N . ALA A 1 185 ? 5.257 0.641 -15.681 1.00 85.00 185 ALA A N 1
ATOM 1439 C CA . ALA A 1 185 ? 4.709 1.994 -15.647 1.00 85.00 185 ALA A CA 1
ATOM 1440 C C . ALA A 1 185 ? 3.607 2.128 -14.584 1.00 85.00 185 ALA A C 1
ATOM 1442 O O . ALA A 1 185 ? 3.663 3.057 -13.781 1.00 85.00 185 ALA A O 1
ATOM 1443 N N . GLU A 1 186 ? 2.687 1.164 -14.494 1.00 84.94 186 GLU A N 1
ATOM 1444 C CA . GLU A 1 186 ? 1.653 1.123 -13.450 1.00 84.94 186 GLU A CA 1
ATOM 1445 C C . GLU A 1 186 ? 2.254 1.035 -12.047 1.00 84.94 186 GLU A C 1
ATOM 1447 O O . GLU A 1 186 ? 1.927 1.814 -11.151 1.00 84.94 186 GLU A O 1
ATOM 1452 N N . ARG A 1 187 ? 3.257 0.169 -11.856 1.00 89.69 187 ARG A N 1
ATOM 1453 C CA . ARG A 1 187 ? 4.018 0.121 -10.598 1.00 89.69 187 ARG A CA 1
ATOM 1454 C C . ARG A 1 187 ? 4.633 1.475 -10.241 1.00 89.69 187 ARG A C 1
ATOM 1456 O O . ARG A 1 187 ? 4.687 1.832 -9.061 1.00 89.69 187 ARG A O 1
ATOM 1463 N N . LEU A 1 188 ? 5.145 2.205 -11.229 1.00 90.56 188 LEU A N 1
ATOM 1464 C CA . LEU A 1 188 ? 5.743 3.516 -11.003 1.00 90.56 188 LEU A CA 1
ATOM 1465 C C . LEU A 1 188 ? 4.684 4.579 -10.681 1.00 90.56 188 LEU A C 1
ATOM 1467 O O . LEU A 1 188 ? 4.902 5.383 -9.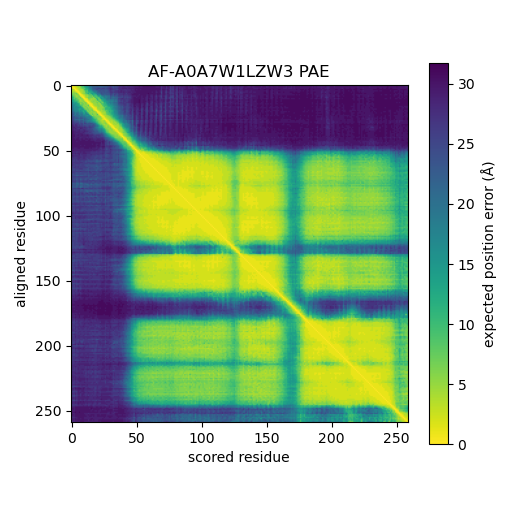774 1.00 90.56 188 LEU A O 1
ATOM 1471 N N . ASN A 1 189 ? 3.535 4.557 -11.360 1.00 89.62 189 ASN A N 1
ATOM 1472 C CA . ASN A 1 189 ? 2.377 5.399 -11.042 1.00 89.62 189 ASN A CA 1
ATOM 1473 C C . ASN A 1 189 ? 1.924 5.166 -9.599 1.00 89.62 189 ASN A C 1
ATOM 1475 O O . ASN A 1 189 ? 1.830 6.112 -8.814 1.00 89.62 189 ASN A O 1
ATOM 1479 N N . PHE A 1 190 ? 1.800 3.901 -9.205 1.00 90.12 190 PHE A N 1
ATOM 1480 C CA . PHE A 1 190 ? 1.481 3.524 -7.837 1.00 90.12 190 PHE A CA 1
ATOM 1481 C C . PHE A 1 190 ? 2.515 4.045 -6.823 1.00 90.12 190 PHE A C 1
ATOM 1483 O O . PHE A 1 190 ? 2.167 4.577 -5.765 1.00 90.12 190 PHE A O 1
ATOM 1490 N N . ALA A 1 191 ? 3.808 3.970 -7.151 1.00 93.06 191 ALA A N 1
ATOM 1491 C CA . ALA A 1 191 ? 4.855 4.548 -6.312 1.00 93.06 191 ALA A CA 1
ATOM 1492 C C . ALA A 1 191 ? 4.719 6.080 -6.180 1.00 93.06 191 ALA A C 1
ATOM 1494 O O . ALA A 1 191 ? 4.952 6.623 -5.096 1.00 93.06 191 ALA A O 1
ATOM 1495 N N . TYR A 1 192 ? 4.312 6.792 -7.238 1.00 92.94 192 TYR A N 1
ATOM 1496 C CA . TYR A 1 192 ? 4.008 8.224 -7.152 1.00 92.94 192 TYR A CA 1
ATOM 1497 C C . TYR A 1 192 ? 2.822 8.516 -6.235 1.00 92.94 192 TYR A C 1
ATOM 1499 O O . TYR A 1 192 ? 2.860 9.503 -5.498 1.00 92.94 192 TYR A O 1
ATOM 1507 N N . ASP A 1 193 ? 1.786 7.685 -6.241 1.00 91.12 193 ASP A N 1
ATOM 1508 C CA . ASP A 1 193 ? 0.636 7.886 -5.360 1.00 91.12 193 ASP A CA 1
ATOM 1509 C C . ASP A 1 193 ? 0.994 7.653 -3.893 1.00 91.12 193 ASP A C 1
ATOM 1511 O O . ASP A 1 193 ? 0.567 8.413 -3.020 1.00 91.12 193 ASP A O 1
ATOM 1515 N N . LEU A 1 194 ? 1.885 6.703 -3.605 1.00 92.56 194 LEU A N 1
ATOM 1516 C CA . LEU A 1 194 ? 2.474 6.570 -2.272 1.00 92.56 194 LEU A CA 1
ATOM 1517 C C . LEU A 1 194 ? 3.262 7.829 -1.862 1.00 92.56 194 LEU A C 1
ATOM 1519 O O . LEU A 1 194 ? 3.109 8.295 -0.732 1.00 92.56 194 LEU A O 1
ATOM 1523 N N . LEU A 1 195 ? 4.031 8.444 -2.771 1.00 93.38 195 LEU A N 1
ATOM 1524 C CA . LEU A 1 195 ? 4.718 9.717 -2.491 1.00 93.38 195 LEU A CA 1
ATOM 1525 C C . LEU A 1 195 ? 3.751 10.865 -2.198 1.00 93.38 195 LEU A C 1
ATOM 1527 O O . LEU A 1 195 ? 3.992 11.649 -1.279 1.00 93.38 195 LEU A O 1
ATOM 1531 N N . LYS A 1 196 ? 2.651 10.984 -2.948 1.00 92.12 196 LYS A N 1
ATOM 1532 C CA . LYS A 1 196 ? 1.630 12.017 -2.694 1.00 92.12 196 LYS A CA 1
ATOM 1533 C C . LYS A 1 196 ? 1.016 11.872 -1.300 1.00 92.12 196 LYS A C 1
ATOM 1535 O O . LYS A 1 196 ? 0.687 12.872 -0.668 1.00 92.12 196 LYS A O 1
ATOM 1540 N N . ASN A 1 197 ? 0.917 10.638 -0.809 1.00 89.50 197 ASN A N 1
ATOM 1541 C CA . ASN A 1 197 ? 0.400 10.310 0.517 1.00 89.50 197 ASN A CA 1
ATOM 1542 C C . ASN A 1 197 ? 1.458 10.385 1.638 1.00 89.50 197 ASN A C 1
ATOM 1544 O O . ASN A 1 197 ? 1.160 10.031 2.775 1.00 89.50 197 ASN A O 1
ATOM 1548 N N . ASN A 1 198 ? 2.661 10.901 1.352 1.00 91.88 198 ASN A N 1
ATOM 1549 C CA . ASN A 1 198 ? 3.812 10.985 2.265 1.00 91.88 198 ASN A CA 1
ATOM 1550 C C . ASN A 1 198 ? 4.394 9.626 2.700 1.00 91.88 198 ASN A C 1
ATOM 1552 O O . ASN A 1 198 ? 5.197 9.562 3.633 1.00 91.88 198 ASN A O 1
ATOM 1556 N N . GLU A 1 199 ? 4.069 8.543 1.995 1.00 91.88 199 GLU A N 1
ATOM 1557 C CA . GLU A 1 199 ? 4.576 7.193 2.262 1.00 91.88 199 GLU A CA 1
ATOM 1558 C C . GLU A 1 199 ? 5.892 6.940 1.511 1.00 91.88 199 GLU A C 1
ATOM 1560 O O . GLU A 1 199 ? 6.048 5.989 0.744 1.00 91.88 199 GLU A O 1
ATOM 1565 N N . SER A 1 200 ? 6.871 7.827 1.722 1.00 93.56 200 SER A N 1
ATOM 1566 C CA . SER A 1 200 ? 8.126 7.863 0.953 1.00 93.56 200 SER A CA 1
ATOM 1567 C C . SER A 1 200 ? 8.948 6.573 1.023 1.00 93.56 200 SER A C 1
ATOM 1569 O O . SER A 1 200 ? 9.558 6.168 0.032 1.00 93.56 200 SER A O 1
ATOM 1571 N N . ASN A 1 201 ? 8.940 5.887 2.170 1.00 93.25 201 ASN A N 1
ATOM 1572 C CA . ASN A 1 201 ? 9.637 4.612 2.332 1.00 93.25 201 ASN A CA 1
ATOM 1573 C C . ASN A 1 201 ? 8.977 3.497 1.510 1.00 93.25 201 ASN A C 1
ATOM 1575 O O . ASN A 1 201 ? 9.679 2.755 0.821 1.00 93.25 201 ASN A O 1
ATOM 1579 N N . SER A 1 202 ? 7.647 3.390 1.556 1.00 92.12 202 SER A N 1
ATOM 1580 C CA . SER A 1 202 ? 6.898 2.392 0.786 1.00 92.12 202 SER A CA 1
ATOM 1581 C C . SER A 1 202 ? 6.975 2.681 -0.711 1.00 92.12 202 SER A C 1
ATOM 1583 O O . SER A 1 202 ? 7.183 1.758 -1.495 1.00 92.12 202 SER A O 1
ATOM 1585 N N . ALA A 1 203 ? 6.923 3.956 -1.107 1.00 93.94 203 ALA A N 1
ATOM 1586 C CA . ALA A 1 203 ? 7.130 4.378 -2.489 1.00 93.94 203 ALA A CA 1
ATOM 1587 C C . ALA A 1 203 ? 8.503 3.939 -3.021 1.00 93.94 203 ALA A C 1
ATOM 1589 O O . ALA A 1 203 ? 8.601 3.339 -4.092 1.00 93.94 203 ALA A O 1
ATOM 1590 N N . ALA A 1 204 ? 9.570 4.181 -2.251 1.00 93.50 204 ALA A N 1
ATOM 1591 C CA . ALA A 1 204 ? 10.919 3.779 -2.636 1.00 93.50 204 ALA A CA 1
ATOM 1592 C C . ALA A 1 204 ? 11.057 2.253 -2.760 1.00 93.50 204 ALA A C 1
ATOM 1594 O O . ALA A 1 204 ? 11.707 1.761 -3.682 1.00 93.50 204 ALA A O 1
ATOM 1595 N N . GLN A 1 205 ? 10.429 1.492 -1.857 1.00 93.00 205 GLN A N 1
ATOM 1596 C CA . GLN A 1 205 ? 10.417 0.030 -1.939 1.00 93.00 205 GLN A CA 1
ATOM 1597 C C . GLN A 1 205 ? 9.628 -0.464 -3.158 1.00 93.00 205 GLN A C 1
ATOM 1599 O O . GLN A 1 205 ? 10.109 -1.359 -3.848 1.00 93.00 205 GLN A O 1
ATOM 1604 N N . MET A 1 206 ? 8.485 0.156 -3.476 1.00 91.44 206 MET A N 1
ATOM 1605 C CA . MET A 1 206 ? 7.695 -0.166 -4.670 1.00 91.44 206 MET A CA 1
ATOM 1606 C C . MET A 1 206 ? 8.448 0.071 -5.973 1.00 91.44 206 MET A C 1
ATOM 1608 O O . MET A 1 206 ? 8.338 -0.744 -6.889 1.00 91.44 206 MET A O 1
ATOM 1612 N N . ALA A 1 207 ? 9.228 1.150 -6.046 1.00 92.81 207 ALA A N 1
ATOM 1613 C CA . ALA A 1 207 ? 10.035 1.478 -7.215 1.00 92.81 207 ALA A CA 1
ATOM 1614 C C . ALA A 1 207 ? 11.348 0.676 -7.293 1.00 92.81 207 ALA A C 1
ATOM 1616 O O . ALA A 1 207 ? 11.933 0.565 -8.368 1.00 92.81 207 ALA A O 1
ATOM 1617 N N . SER A 1 208 ? 11.823 0.080 -6.192 1.00 92.25 208 SER A N 1
ATOM 1618 C CA . SER A 1 208 ? 13.116 -0.620 -6.153 1.00 92.25 208 SER A CA 1
ATOM 1619 C C . SER A 1 208 ? 13.285 -1.718 -7.215 1.00 92.25 208 SER A C 1
ATOM 1621 O O . SER A 1 208 ? 14.381 -1.807 -7.771 1.00 92.25 208 SER A O 1
ATOM 1623 N N . PRO A 1 209 ? 12.275 -2.549 -7.543 1.00 90.69 209 PRO A N 1
ATOM 1624 C CA . PRO A 1 209 ? 12.411 -3.554 -8.597 1.00 90.69 209 PRO A CA 1
ATOM 1625 C C . PRO A 1 209 ? 12.640 -2.955 -9.991 1.00 90.69 209 PRO A C 1
ATOM 1627 O O . PRO A 1 209 ? 13.273 -3.603 -10.825 1.00 90.69 209 PRO A O 1
ATOM 1630 N N . LEU A 1 210 ? 12.174 -1.723 -10.238 1.00 89.75 210 LEU A N 1
ATOM 1631 C CA . LEU A 1 210 ? 12.315 -1.042 -11.530 1.00 89.75 210 LEU A CA 1
ATOM 1632 C C . LEU A 1 210 ? 13.773 -0.712 -11.847 1.00 89.75 210 LEU A C 1
ATOM 1634 O O . LEU A 1 210 ? 14.152 -0.679 -13.012 1.00 89.75 210 LEU A O 1
ATOM 1638 N N . VAL A 1 211 ? 14.618 -0.563 -10.825 1.00 88.62 211 VAL A N 1
ATOM 1639 C CA . VAL A 1 211 ? 16.057 -0.333 -11.000 1.00 88.62 211 VAL A CA 1
ATOM 1640 C C . VAL A 1 211 ? 16.713 -1.455 -11.813 1.00 88.62 211 VAL A C 1
ATOM 1642 O O . VAL A 1 211 ? 17.573 -1.191 -12.649 1.00 88.62 211 VAL A O 1
ATOM 1645 N N . ASN A 1 212 ? 16.255 -2.702 -11.649 1.00 85.06 212 ASN A N 1
ATOM 1646 C CA . ASN A 1 212 ? 16.783 -3.854 -12.386 1.00 85.06 212 ASN A CA 1
ATOM 1647 C C . ASN A 1 212 ? 16.409 -3.843 -13.878 1.00 85.06 212 ASN A C 1
ATOM 1649 O O . ASN A 1 212 ? 17.011 -4.576 -14.661 1.00 85.06 212 ASN A O 1
ATOM 1653 N N . ARG A 1 213 ? 15.421 -3.033 -14.285 1.00 82.12 213 ARG A N 1
ATOM 1654 C CA . ARG A 1 213 ? 15.035 -2.846 -15.695 1.00 82.12 213 ARG A CA 1
ATOM 1655 C C . ARG A 1 213 ? 15.976 -1.891 -16.438 1.00 82.12 213 ARG A C 1
ATOM 1657 O O . ARG A 1 213 ? 15.977 -1.856 -17.669 1.00 82.12 213 ARG A O 1
ATOM 1664 N N . GLY A 1 214 ? 16.810 -1.169 -15.694 1.00 78.00 214 GLY A N 1
ATOM 1665 C CA . GLY A 1 214 ? 17.766 -0.200 -16.210 1.00 78.00 214 GLY A CA 1
ATOM 1666 C C . GLY A 1 214 ? 17.274 1.240 -16.085 1.00 78.00 214 GLY A C 1
ATOM 1667 O O . GLY A 1 214 ? 16.269 1.535 -15.440 1.00 78.00 214 GLY A O 1
ATOM 1668 N N . VAL A 1 215 ? 18.034 2.152 -16.688 1.00 79.69 215 VAL A N 1
ATOM 1669 C CA . VAL A 1 215 ? 17.788 3.595 -16.607 1.00 79.69 215 VAL A CA 1
ATOM 1670 C C . VAL A 1 215 ? 16.589 3.974 -17.476 1.00 79.69 215 VAL A C 1
ATOM 1672 O O . VAL A 1 215 ? 16.558 3.683 -18.670 1.00 79.69 215 VAL A O 1
ATOM 1675 N N . SER A 1 216 ? 15.613 4.647 -16.869 1.00 83.50 216 SER A N 1
ATOM 1676 C CA . SER A 1 216 ? 14.451 5.229 -17.542 1.00 83.50 216 SER A CA 1
ATOM 1677 C C . SER A 1 216 ? 14.246 6.664 -17.058 1.00 83.50 216 SER A C 1
ATOM 1679 O O . SER A 1 216 ? 14.485 6.967 -15.885 1.00 83.50 216 SER A O 1
ATOM 1681 N N . ALA A 1 217 ? 13.797 7.544 -17.956 1.00 82.94 217 ALA A N 1
ATOM 1682 C CA . ALA A 1 217 ? 13.514 8.942 -17.637 1.00 82.94 217 ALA A CA 1
ATOM 1683 C C . ALA A 1 217 ? 12.446 9.071 -16.537 1.00 82.94 217 ALA A C 1
ATOM 1685 O O . ALA A 1 217 ? 12.599 9.891 -15.632 1.00 82.94 217 ALA A O 1
ATOM 1686 N N . ASP A 1 218 ? 11.422 8.213 -16.561 1.00 86.44 218 ASP A N 1
ATOM 1687 C CA . ASP A 1 218 ? 10.335 8.239 -15.579 1.00 86.44 218 ASP A CA 1
ATOM 1688 C C . ASP A 1 218 ? 10.827 7.838 -14.183 1.00 86.44 218 ASP A C 1
ATOM 1690 O O . ASP A 1 218 ? 10.445 8.447 -13.180 1.00 86.44 218 ASP A O 1
ATOM 1694 N N . LEU A 1 219 ? 11.734 6.855 -14.118 1.00 88.56 219 LEU A N 1
ATOM 1695 C CA . LEU A 1 219 ? 12.360 6.422 -12.870 1.00 88.56 219 LEU A CA 1
ATOM 1696 C C . LEU A 1 219 ? 13.280 7.511 -12.299 1.00 88.56 219 LEU A C 1
ATOM 1698 O O . LEU A 1 219 ? 13.278 7.739 -11.091 1.00 88.56 219 LEU A O 1
ATOM 1702 N N . ILE A 1 220 ? 14.036 8.217 -13.145 1.00 89.56 220 ILE A N 1
ATOM 1703 C CA . ILE A 1 220 ? 14.861 9.352 -12.705 1.00 89.56 220 ILE A CA 1
ATOM 1704 C C . ILE A 1 220 ? 13.977 10.483 -12.176 1.00 89.56 220 ILE A C 1
ATOM 1706 O O . ILE A 1 220 ? 14.229 10.995 -11.085 1.00 89.56 220 ILE A O 1
ATOM 1710 N N . ALA A 1 221 ? 12.912 10.842 -12.899 1.00 91.38 221 ALA A N 1
ATOM 1711 C CA . ALA A 1 221 ? 11.951 11.844 -12.446 1.00 91.38 221 ALA A CA 1
ATOM 1712 C C . ALA A 1 221 ? 11.336 11.464 -11.087 1.00 91.38 221 ALA A C 1
ATOM 1714 O O . ALA A 1 221 ? 11.200 12.316 -10.204 1.00 91.38 221 ALA A O 1
ATOM 1715 N N . PHE A 1 222 ? 11.047 10.175 -10.884 1.00 93.94 222 PHE A N 1
ATOM 1716 C CA . PHE A 1 222 ? 10.562 9.658 -9.609 1.00 93.94 222 PHE A CA 1
ATOM 1717 C C . PHE A 1 222 ? 11.602 9.817 -8.500 1.00 93.94 222 PHE A C 1
ATOM 1719 O O . PHE A 1 222 ? 11.270 10.324 -7.431 1.00 93.94 222 PHE A O 1
ATOM 1726 N N . ILE A 1 223 ? 12.861 9.444 -8.749 1.00 93.94 223 ILE A N 1
ATOM 1727 C CA . ILE A 1 223 ? 13.957 9.585 -7.777 1.00 93.94 223 ILE A CA 1
ATOM 1728 C C . ILE A 1 223 ? 14.156 11.056 -7.388 1.00 93.94 223 ILE A C 1
ATOM 1730 O O . ILE A 1 223 ? 14.330 11.350 -6.205 1.00 93.94 223 ILE A O 1
ATOM 1734 N N . ILE A 1 224 ? 14.080 11.986 -8.348 1.00 94.38 224 ILE A N 1
ATOM 1735 C CA . ILE A 1 224 ? 14.175 13.430 -8.083 1.00 94.38 224 ILE A CA 1
ATOM 1736 C C . ILE A 1 224 ? 13.061 13.874 -7.128 1.00 94.38 224 ILE A C 1
ATOM 1738 O O . ILE A 1 224 ? 13.355 14.517 -6.122 1.00 94.38 224 ILE A O 1
ATOM 1742 N N . ARG A 1 225 ? 11.804 13.480 -7.380 1.00 94.62 225 ARG A N 1
ATOM 1743 C CA . ARG A 1 225 ? 10.684 13.805 -6.476 1.00 94.62 225 ARG A CA 1
ATOM 1744 C C . ARG A 1 225 ? 10.805 13.120 -5.117 1.00 94.62 225 ARG A C 1
ATOM 1746 O O . ARG A 1 225 ? 10.549 13.741 -4.090 1.00 94.62 225 ARG A O 1
ATOM 1753 N N . LEU A 1 226 ? 11.226 11.856 -5.084 1.00 95.69 226 LEU A N 1
ATOM 1754 C CA . LEU A 1 226 ? 11.469 11.129 -3.838 1.00 95.69 226 LEU A CA 1
ATOM 1755 C C . LEU A 1 226 ? 12.514 11.855 -2.985 1.00 95.69 226 LEU A C 1
ATOM 1757 O O . LEU A 1 226 ? 12.363 11.910 -1.768 1.00 95.69 226 LEU A O 1
ATOM 1761 N N . ARG A 1 227 ? 13.538 12.453 -3.604 1.00 95.69 227 ARG A N 1
ATOM 1762 C CA . ARG A 1 227 ? 14.605 13.172 -2.897 1.00 95.69 227 ARG A CA 1
ATOM 1763 C C . ARG A 1 227 ? 14.096 14.383 -2.117 1.00 95.69 227 ARG A C 1
ATOM 1765 O O . ARG A 1 227 ? 14.663 14.693 -1.073 1.00 95.69 227 ARG A O 1
ATOM 1772 N N . GLU A 1 228 ? 13.032 15.033 -2.586 1.00 95.38 228 GLU A N 1
ATOM 1773 C CA . GLU A 1 228 ? 12.406 16.170 -1.896 1.00 95.38 228 GLU A CA 1
ATOM 1774 C C . GLU A 1 228 ? 11.789 15.761 -0.550 1.00 95.38 228 GLU A C 1
ATOM 1776 O O . GLU A 1 228 ? 11.814 16.541 0.399 1.00 95.38 228 GLU A O 1
ATOM 1781 N N . GLN A 1 229 ? 11.274 14.531 -0.445 1.00 95.25 229 GLN A N 1
ATOM 1782 C CA . GLN A 1 229 ? 10.647 14.016 0.779 1.00 95.25 229 GLN A CA 1
ATOM 1783 C C . GLN A 1 229 ? 11.590 13.144 1.618 1.00 95.25 229 GLN A C 1
ATOM 1785 O O . GLN A 1 229 ? 11.529 13.149 2.847 1.00 95.25 229 GLN A O 1
ATOM 1790 N N . ASN A 1 230 ? 12.445 12.360 0.963 1.00 96.00 230 ASN A N 1
ATOM 1791 C CA . ASN A 1 230 ? 13.313 11.371 1.586 1.00 96.00 230 ASN A CA 1
ATOM 1792 C C . ASN A 1 230 ? 14.631 11.243 0.801 1.00 96.00 230 ASN A C 1
ATOM 1794 O O . ASN A 1 230 ? 14.781 10.352 -0.045 1.00 96.00 230 ASN A O 1
ATOM 1798 N N . PRO A 1 231 ? 15.614 12.118 1.085 1.00 95.62 231 PRO A N 1
ATOM 1799 C CA . PRO A 1 231 ? 16.869 12.147 0.341 1.00 95.62 231 PRO A CA 1
ATOM 1800 C C . PRO A 1 231 ? 17.664 10.847 0.493 1.00 95.62 231 PRO A C 1
ATOM 1802 O O . PRO A 1 231 ? 18.213 10.349 -0.483 1.00 95.62 231 PRO A O 1
ATOM 1805 N N . ALA A 1 232 ? 17.653 10.234 1.681 1.00 95.81 232 ALA A N 1
ATOM 1806 C CA . ALA A 1 232 ? 18.383 8.995 1.931 1.00 95.81 232 ALA A CA 1
ATOM 1807 C C . ALA A 1 232 ? 17.862 7.821 1.079 1.00 95.81 232 ALA A C 1
ATOM 1809 O O . ALA A 1 232 ? 18.653 7.036 0.553 1.00 95.81 232 ALA A O 1
ATOM 1810 N N . ALA A 1 233 ? 16.539 7.697 0.923 1.00 93.88 233 ALA A N 1
ATOM 1811 C CA . ALA A 1 233 ? 15.945 6.662 0.078 1.00 93.88 233 ALA A CA 1
ATOM 1812 C C . ALA A 1 233 ? 16.210 6.910 -1.416 1.00 93.88 233 ALA A C 1
ATOM 1814 O O . ALA A 1 233 ? 16.511 5.963 -2.145 1.00 93.88 233 ALA A O 1
ATOM 1815 N N . ALA A 1 234 ? 16.147 8.170 -1.858 1.00 94.62 234 ALA A N 1
ATOM 1816 C CA . ALA A 1 234 ? 16.452 8.550 -3.235 1.00 94.62 234 ALA A CA 1
ATOM 1817 C C . ALA A 1 234 ? 17.911 8.265 -3.602 1.00 94.62 234 ALA A C 1
ATOM 1819 O O . ALA A 1 234 ? 18.168 7.595 -4.602 1.00 94.62 234 ALA A O 1
ATOM 1820 N N . ASP A 1 235 ? 18.857 8.690 -2.761 1.00 94.06 235 ASP A N 1
ATOM 1821 C CA . ASP A 1 235 ? 20.288 8.468 -2.979 1.00 94.06 235 ASP A CA 1
ATOM 1822 C C . ASP A 1 235 ? 20.606 6.963 -3.030 1.00 94.06 235 ASP A C 1
ATOM 1824 O O . ASP A 1 235 ? 21.390 6.508 -3.867 1.00 94.06 235 ASP A O 1
ATOM 1828 N N . LYS A 1 236 ? 19.934 6.154 -2.194 1.00 94.38 236 LYS A N 1
ATOM 1829 C CA . LYS A 1 236 ? 20.031 4.690 -2.249 1.00 94.38 236 LYS A CA 1
ATOM 1830 C C . LYS A 1 236 ? 19.545 4.139 -3.592 1.00 94.38 236 LYS A C 1
ATOM 1832 O O . LYS A 1 236 ? 20.282 3.373 -4.210 1.00 94.38 236 LYS A O 1
ATOM 1837 N N . LEU A 1 237 ? 18.349 4.513 -4.055 1.00 92.25 237 LEU A N 1
ATOM 1838 C CA . LEU A 1 237 ? 17.826 4.053 -5.351 1.00 92.25 237 LEU A CA 1
ATOM 1839 C C . LEU A 1 237 ? 18.723 4.480 -6.515 1.00 92.25 237 LEU A C 1
ATOM 1841 O O . LEU A 1 237 ? 19.025 3.665 -7.383 1.00 92.25 237 LEU A O 1
ATOM 1845 N N . TYR A 1 238 ? 19.208 5.718 -6.495 1.00 91.62 238 TYR A N 1
ATOM 1846 C CA . TYR A 1 238 ? 20.129 6.234 -7.500 1.00 91.62 238 TYR A CA 1
ATOM 1847 C C . TYR A 1 238 ? 21.459 5.463 -7.510 1.00 91.62 238 TYR A C 1
ATOM 1849 O O . TYR A 1 238 ? 21.946 5.076 -8.569 1.00 91.62 238 TYR A O 1
ATOM 1857 N N . SER A 1 239 ? 22.018 5.145 -6.337 1.00 91.69 239 SER A N 1
ATOM 1858 C CA . SER A 1 239 ? 23.239 4.331 -6.242 1.00 91.69 239 SER A CA 1
ATOM 1859 C C . SER A 1 239 ? 23.055 2.913 -6.797 1.00 91.69 239 SER A C 1
ATOM 1861 O O . SER A 1 239 ? 23.949 2.396 -7.469 1.00 91.69 239 SER A O 1
ATOM 1863 N N . LEU A 1 240 ? 21.885 2.301 -6.569 1.00 90.88 240 LEU A N 1
ATOM 1864 C CA . LEU A 1 240 ? 21.540 0.996 -7.135 1.00 90.88 240 LEU A CA 1
ATOM 1865 C C . LEU A 1 240 ? 21.407 1.084 -8.658 1.00 90.88 240 LEU A C 1
ATOM 1867 O O . LEU A 1 240 ? 21.885 0.201 -9.365 1.00 90.88 240 LEU A O 1
ATOM 1871 N N . LEU A 1 241 ? 20.820 2.172 -9.159 1.00 88.62 241 LEU A N 1
ATOM 1872 C CA . LEU A 1 241 ? 20.676 2.429 -10.587 1.00 88.62 241 LEU A CA 1
ATOM 1873 C C . LEU A 1 241 ? 22.029 2.628 -11.276 1.00 88.62 241 LEU A C 1
ATOM 1875 O O . LEU A 1 241 ? 22.270 2.034 -12.322 1.00 88.62 241 LEU A O 1
ATOM 1879 N N . LEU A 1 242 ? 22.948 3.365 -10.650 1.00 86.81 242 LEU A N 1
ATOM 1880 C CA . LEU A 1 242 ? 24.335 3.491 -11.105 1.00 86.81 242 LEU A CA 1
ATOM 1881 C C . LEU A 1 242 ? 25.068 2.147 -11.116 1.00 86.81 242 LEU A C 1
ATOM 1883 O O . LEU A 1 242 ? 25.799 1.848 -12.060 1.00 86.81 242 LEU A O 1
ATOM 1887 N N . ALA A 1 243 ? 24.901 1.338 -10.067 1.00 86.81 243 ALA A N 1
ATOM 1888 C CA . ALA A 1 243 ? 25.514 0.017 -9.999 1.00 86.81 243 ALA A CA 1
ATOM 1889 C C . ALA A 1 243 ? 24.999 -0.892 -11.125 1.00 86.81 243 ALA A C 1
ATOM 1891 O O . ALA A 1 243 ? 25.803 -1.559 -11.773 1.00 86.81 243 ALA A O 1
ATOM 1892 N N . GLN A 1 244 ? 23.693 -0.853 -11.401 1.00 84.69 244 GLN A N 1
ATOM 1893 C CA . GLN A 1 244 ? 23.075 -1.612 -12.485 1.00 84.69 244 GLN A CA 1
ATOM 1894 C C . GLN A 1 244 ? 23.500 -1.109 -13.872 1.00 84.69 244 GLN A C 1
ATOM 1896 O O . GLN A 1 244 ? 23.786 -1.905 -14.759 1.00 84.69 244 GLN A O 1
ATOM 1901 N N . ALA A 1 245 ? 23.601 0.206 -14.072 1.00 80.44 245 ALA A N 1
ATOM 1902 C CA . ALA A 1 245 ? 24.051 0.775 -15.342 1.00 80.44 245 ALA A CA 1
ATOM 1903 C C . ALA A 1 245 ? 25.503 0.387 -15.680 1.00 80.44 245 ALA A C 1
ATOM 1905 O O . ALA A 1 245 ? 25.850 0.252 -16.847 1.00 80.44 245 ALA A O 1
ATOM 1906 N N . ARG A 1 246 ? 26.354 0.174 -14.665 1.00 79.50 246 ARG A N 1
ATOM 1907 C CA . ARG A 1 246 ? 27.740 -0.295 -14.851 1.00 79.50 246 ARG A CA 1
ATOM 1908 C C . ARG A 1 246 ? 27.838 -1.765 -15.254 1.00 79.50 246 ARG A C 1
ATOM 1910 O O . ARG A 1 246 ? 28.845 -2.154 -15.840 1.00 79.50 246 ARG A O 1
ATOM 1917 N N . THR A 1 247 ? 26.856 -2.582 -14.884 1.00 78.12 247 THR A N 1
ATOM 1918 C CA . THR A 1 247 ? 26.833 -4.022 -15.180 1.00 78.12 247 THR A CA 1
ATOM 1919 C C . THR A 1 247 ? 26.037 -4.348 -16.441 1.00 78.12 247 THR A C 1
ATOM 1921 O O . THR A 1 247 ? 26.267 -5.399 -17.040 1.00 78.12 247 THR A O 1
ATOM 1924 N N . ASP A 1 248 ? 25.134 -3.463 -16.871 1.00 67.25 248 ASP A N 1
ATOM 1925 C CA . ASP A 1 248 ? 24.372 -3.629 -18.106 1.00 67.25 248 ASP A CA 1
ATOM 1926 C C . ASP A 1 248 ? 25.258 -3.356 -19.337 1.00 67.25 248 ASP A C 1
ATOM 1928 O O . ASP A 1 248 ? 25.555 -2.218 -19.693 1.00 67.25 248 ASP A O 1
ATOM 1932 N N . LEU A 1 249 ? 25.656 -4.431 -20.026 1.00 57.44 249 LEU A N 1
ATOM 1933 C CA . LEU A 1 249 ? 26.427 -4.403 -21.279 1.00 57.44 249 LEU A CA 1
ATOM 1934 C C . LEU A 1 249 ? 25.686 -3.710 -22.439 1.00 57.44 249 LEU A C 1
ATOM 1936 O O . LEU A 1 249 ? 26.292 -3.445 -23.476 1.00 57.44 249 LEU A O 1
ATOM 1940 N N . SER A 1 250 ? 24.386 -3.441 -22.283 1.00 59.22 250 SER A N 1
ATOM 1941 C CA . SER A 1 250 ? 23.557 -2.708 -23.244 1.00 59.22 250 SER A CA 1
ATOM 1942 C C . SER A 1 250 ? 23.319 -1.241 -22.866 1.00 59.22 250 SER A C 1
ATOM 1944 O O . SER A 1 250 ? 22.555 -0.556 -23.549 1.00 59.22 250 SER A O 1
ATOM 1946 N N . ALA A 1 251 ? 23.966 -0.745 -21.803 1.00 57.28 251 ALA A N 1
ATOM 1947 C CA . ALA A 1 251 ? 23.929 0.662 -21.432 1.00 57.28 251 ALA A CA 1
ATOM 1948 C C . ALA A 1 251 ? 24.638 1.518 -22.499 1.00 57.28 251 ALA A C 1
ATOM 1950 O O . ALA A 1 251 ? 25.863 1.597 -22.570 1.00 57.28 251 ALA A O 1
ATOM 1951 N N . ASP A 1 252 ? 23.835 2.158 -23.346 1.00 57.19 252 ASP A N 1
ATOM 1952 C CA . ASP A 1 252 ? 24.245 3.242 -24.241 1.00 57.19 252 ASP A CA 1
ATOM 1953 C C . ASP A 1 252 ? 24.887 4.382 -23.415 1.00 57.19 252 ASP A C 1
ATOM 1955 O O . ASP A 1 252 ? 24.462 4.658 -22.291 1.00 57.19 252 ASP A O 1
ATOM 1959 N N . ALA A 1 253 ? 25.880 5.083 -23.971 1.00 52.62 253 ALA A N 1
ATOM 1960 C CA . ALA A 1 253 ? 26.427 6.326 -23.424 1.00 52.62 253 ALA A CA 1
ATOM 1961 C C . ALA A 1 253 ? 25.336 7.342 -23.008 1.00 52.62 253 ALA A C 1
ATOM 1963 O O . ALA A 1 253 ? 25.504 8.046 -22.013 1.00 52.62 253 ALA A O 1
ATOM 1964 N N . ASN A 1 254 ? 24.187 7.368 -23.693 1.00 56.16 254 ASN A N 1
ATOM 1965 C CA . ASN A 1 254 ? 23.015 8.161 -23.306 1.00 56.16 254 ASN A CA 1
ATOM 1966 C C . ASN A 1 254 ? 22.400 7.732 -21.965 1.00 56.16 254 ASN A C 1
ATOM 1968 O O . ASN A 1 254 ? 21.918 8.580 -21.224 1.00 56.16 254 ASN A O 1
ATOM 1972 N N . SER A 1 255 ? 22.439 6.444 -21.614 1.00 56.41 255 SER A N 1
ATOM 1973 C CA . SER A 1 255 ? 21.943 5.950 -20.317 1.00 56.41 255 SER A CA 1
ATOM 1974 C C . SER A 1 255 ? 22.817 6.430 -19.158 1.00 56.41 255 SER A C 1
ATOM 1976 O O . SER A 1 255 ? 22.316 6.655 -18.061 1.00 56.41 255 SER A O 1
ATOM 1978 N N . VAL A 1 256 ? 24.117 6.615 -19.410 1.00 61.31 256 VAL A N 1
ATOM 1979 C CA . VAL A 1 256 ? 25.070 7.162 -18.434 1.00 61.31 256 VAL A CA 1
ATOM 1980 C C . VAL A 1 256 ? 24.943 8.683 -18.322 1.00 61.31 256 VAL A C 1
ATOM 1982 O O . VAL A 1 256 ? 25.062 9.204 -17.224 1.00 61.31 256 VAL A O 1
ATOM 1985 N N . LEU A 1 257 ? 24.654 9.395 -19.420 1.00 59.97 257 LEU A N 1
ATOM 1986 C CA . LEU A 1 257 ? 24.434 10.852 -19.416 1.00 59.97 257 LEU A CA 1
ATOM 1987 C C . LEU A 1 257 ? 23.185 11.296 -18.637 1.00 59.97 257 LEU A C 1
ATOM 1989 O O . LEU A 1 257 ? 23.063 12.472 -18.302 1.00 59.97 257 LEU A O 1
ATOM 1993 N N . LEU A 1 258 ? 22.248 10.380 -18.393 1.00 59.38 258 LEU A N 1
ATOM 1994 C CA . LEU A 1 258 ? 21.012 10.648 -17.657 1.00 59.38 258 LEU A CA 1
ATOM 1995 C C . LEU A 1 258 ? 21.160 10.538 -16.134 1.00 59.38 258 LEU A C 1
ATOM 1997 O O . LEU A 1 258 ? 20.260 10.978 -15.416 1.00 59.38 258 LEU A O 1
ATOM 2001 N N . LEU A 1 259 ? 22.249 9.936 -15.652 1.00 59.66 259 LEU A N 1
ATOM 2002 C CA . LEU A 1 259 ? 22.553 9.810 -14.228 1.00 59.66 259 LEU A CA 1
ATOM 2003 C C . LEU A 1 259 ? 23.421 10.982 -13.779 1.00 59.66 259 LEU A C 1
ATOM 2005 O O . LEU A 1 259 ? 23.071 11.549 -12.721 1.00 59.66 259 LEU A O 1
#

Foldseek 3Di:
DDDDDDDDPPVVVPVVVVVVPPPPDDDDDDDDDDDDDDDDDDDDPDDPPVVVVVVVVVVVVVVLVVLVVQLVVLVPDPQLLSNLLSLLVSLLVCCVPDVPVSLVSLVVSQVSLVVNQVVVCVVDPPDRPNPSLLNSLLSCLLRPLVSSVVSLVVVVVVVVVVVVVPDPDDDDDCDPFHDDDPSLVVLLVSLVVCVVVLSLVSSLVSNQVVLLVAAGPSSLVSLVSSCVSPVPSSVVSVVSNVVNLVVPPPNDPVSVVSD